Protein AF-0000000079467876 (afdb_homodimer)

pLDDT: mean 85.61, std 17.4, range [36.59, 98.75]

Secondary structure (DSSP, 8-state):
---EEEEEE-STTSSHHHHHHHHHHT-SSS-EEEEEHHHHHHTEEES---TTSGGGHHHHHHHHHHHHHHHHHHHHTT-EEEEES---HHHHHHHHHHHHHHT-EEEEEEEE--HHHHHHHHHHSTTS----SHHHHHHHHHHHHH-GGGEEE-TT--HHHHHHHHHHHHHTTTTB---/---EEEEEE-STTSSHHHHHHHHHHT-SSS-EEEEEHHHHHHTEEES---TTSGGGHHHHHHHHHHHHHHHHHHHHTT-EEEEES---HHHHHHHHHHHHHHT-EEEEEEEE--HHHHHHHHHHSTTS----SHHHHHHHHHHHHH-GGGEEE-TT--HHHHHHHHHHHHHTTTTB---

Foldseek 3Di:
DFAAEEEEEEFPPLCCVPQQVLLQVPPPDDAAEEAELVVLLVVDPPPRDDCPDPVCVVVVVVSLVVVLVVCLVVRRVVYHYYYYDHADPVSVVVNVVSCVVSVHWYFYAYRQEDPVSLVVVLVVPVPVPPPDPVVRVVSNVVRVPDCVQRYDYPYPDDSNRVSVVVVVCVVVCSGTDDD/DFAAEEEEEEFPPLCCVPQQVLLQVPPPDDAAEEAELVVLLVVDPPPRDDCPDPVCVVVVVVSLVVVLVVCLVVRRVVYHYYYYDHADPVSVVVNVVSCVVSVHWYFYAYRQEDPVSLVVVLVVPVPVPPPDPVVRVVSNVVSVPDCVQRYDYPYPDDSNRVSVVVVVCVVVCSGTDDD

Structure (mmCIF, N/CA/C/O backbone):
data_AF-0000000079467876-model_v1
#
loop_
_entity.id
_entity.type
_entity.pdbx_description
1 polymer 'AAA family ATPase'
#
loop_
_atom_site.group_PDB
_atom_site.id
_atom_site.type_symbol
_atom_site.label_atom_id
_atom_site.label_alt_id
_atom_site.label_comp_id
_atom_site.label_asym_id
_atom_site.label_entity_id
_atom_site.label_seq_id
_atom_site.pdbx_PDB_ins_code
_atom_site.Cartn_x
_atom_site.Cartn_y
_atom_site.Cartn_z
_atom_site.occupancy
_atom_site.B_iso_or_equiv
_atom_site.auth_seq_id
_atom_site.auth_comp_id
_atom_site.auth_asym_id
_atom_site.auth_atom_id
_atom_site.pdbx_PDB_model_num
ATOM 1 N N . MET A 1 1 ? 14.125 -5.508 -17.766 1 56.81 1 MET A N 1
ATOM 2 C CA . MET A 1 1 ? 12.992 -6.289 -18.25 1 56.81 1 MET A CA 1
ATOM 3 C C . MET A 1 1 ? 11.727 -5.953 -17.469 1 56.81 1 MET A C 1
ATOM 5 O O . MET A 1 1 ? 11.797 -5.582 -16.297 1 56.81 1 MET A O 1
ATOM 9 N N . PRO A 1 2 ? 10.602 -5.781 -18.141 1 67 2 PRO A N 1
ATOM 10 C CA . PRO A 1 2 ? 9.43 -5.387 -17.359 1 67 2 PRO A CA 1
ATOM 11 C C . PRO A 1 2 ? 9.07 -6.406 -16.281 1 67 2 PRO A C 1
ATOM 13 O O . PRO A 1 2 ? 9.344 -7.598 -16.438 1 67 2 PRO A O 1
ATOM 16 N N . GLY A 1 3 ? 8.695 -5.848 -15.172 1 88.5 3 GLY A N 1
ATOM 17 C CA . GLY A 1 3 ? 8.227 -6.676 -14.078 1 88.5 3 GLY A CA 1
ATOM 18 C C . GLY A 1 3 ? 6.953 -7.434 -14.406 1 88.5 3 GLY A C 1
ATOM 19 O O . GLY A 1 3 ? 6.523 -7.469 -15.562 1 88.5 3 GLY A O 1
ATOM 20 N N . ARG A 1 4 ? 6.52 -8.297 -13.688 1 95.44 4 ARG A N 1
ATOM 21 C CA . ARG A 1 4 ? 5.297 -9.086 -13.781 1 95.44 4 ARG A CA 1
ATOM 22 C C . ARG A 1 4 ? 4.5 -9.023 -12.484 1 95.44 4 ARG A C 1
ATOM 24 O O . ARG A 1 4 ? 5.035 -8.641 -11.438 1 95.44 4 ARG A O 1
ATOM 31 N N . ILE A 1 5 ? 3.225 -9.336 -12.664 1 98.25 5 ILE A N 1
ATOM 32 C CA . ILE A 1 5 ? 2.338 -9.414 -11.508 1 98.25 5 ILE A CA 1
ATOM 33 C C . ILE A 1 5 ? 1.809 -10.844 -11.367 1 98.25 5 ILE A C 1
ATOM 35 O O . ILE A 1 5 ? 1.382 -11.453 -12.352 1 98.25 5 ILE A O 1
ATOM 39 N N . ILE A 1 6 ? 1.935 -11.406 -10.227 1 97.94 6 ILE A N 1
ATOM 40 C CA . ILE A 1 6 ? 1.348 -12.688 -9.852 1 97.94 6 ILE A CA 1
ATOM 41 C C . ILE A 1 6 ? 0.247 -12.469 -8.812 1 97.94 6 ILE A C 1
ATOM 43 O O . ILE A 1 6 ? 0.515 -12 -7.703 1 97.94 6 ILE A O 1
ATOM 47 N N . LEU A 1 7 ? -0.985 -12.719 -9.203 1 97.38 7 LEU A N 1
ATOM 48 C CA . LEU A 1 7 ? -2.08 -12.781 -8.242 1 97.38 7 LEU A CA 1
ATOM 49 C C . LEU A 1 7 ? -2.135 -14.141 -7.562 1 97.38 7 LEU A C 1
ATOM 51 O O . LEU A 1 7 ? -2.258 -15.172 -8.234 1 97.38 7 LEU A O 1
ATOM 55 N N . LEU A 1 8 ? -1.975 -14.18 -6.285 1 96.31 8 LEU A N 1
ATOM 56 C CA . LEU A 1 8 ? -2.002 -15.391 -5.473 1 96.31 8 LEU A CA 1
ATOM 57 C C . LEU A 1 8 ? -3.217 -15.406 -4.551 1 96.31 8 LEU A C 1
ATOM 59 O O . LEU A 1 8 ? -3.309 -14.594 -3.629 1 96.31 8 LEU A O 1
ATOM 63 N N . THR A 1 9 ? -4.176 -16.328 -4.844 1 93.5 9 THR A N 1
ATOM 64 C CA . THR A 1 9 ? -5.414 -16.359 -4.074 1 93.5 9 THR A CA 1
ATOM 65 C C . THR A 1 9 ? -5.688 -17.75 -3.531 1 93.5 9 THR A C 1
ATOM 67 O O . THR A 1 9 ? -4.91 -18.672 -3.771 1 93.5 9 THR A O 1
ATOM 70 N N . GLY A 1 10 ? -6.668 -17.859 -2.689 1 88.81 10 GLY A N 1
ATOM 71 C CA . GLY A 1 10 ? -7.078 -19.047 -1.973 1 88.81 10 GLY A CA 1
ATOM 72 C C . GLY A 1 10 ? -7.777 -18.75 -0.66 1 88.81 10 GLY A C 1
ATOM 73 O O . GLY A 1 10 ? -7.699 -17.625 -0.151 1 88.81 10 GLY A O 1
ATOM 74 N N . PRO A 1 11 ? -8.508 -19.719 -0.174 1 84.75 11 PRO A N 1
ATOM 75 C CA . PRO A 1 11 ? -9.211 -19.484 1.089 1 84.75 11 PRO A CA 1
ATOM 76 C C . PRO A 1 11 ? -8.266 -19.266 2.264 1 84.75 11 PRO A C 1
ATOM 78 O O . PRO A 1 11 ? -7.062 -19.531 2.146 1 84.75 11 PRO A O 1
ATOM 81 N N . PRO A 1 12 ? -8.805 -18.609 3.352 1 81.19 12 PRO A N 1
ATOM 82 C CA . PRO A 1 12 ? -7.98 -18.531 4.559 1 81.19 12 PRO A CA 1
ATOM 83 C C . PRO A 1 12 ? -7.367 -19.875 4.941 1 81.19 12 PRO A C 1
ATOM 85 O O . PRO A 1 12 ? -8.039 -20.906 4.879 1 81.19 12 PRO A O 1
ATOM 88 N N . GLY A 1 13 ? -6.074 -19.875 5.191 1 80.19 13 GLY A N 1
ATOM 89 C CA . GLY A 1 13 ? -5.406 -21.109 5.582 1 80.19 13 GLY A CA 1
ATOM 90 C C . GLY A 1 13 ? -4.781 -21.844 4.41 1 80.19 13 GLY A C 1
ATOM 91 O O . GLY A 1 13 ? -4.129 -22.875 4.594 1 80.19 13 GLY A O 1
ATOM 92 N N . ALA A 1 14 ? -4.902 -21.297 3.221 1 84.5 14 ALA A N 1
ATOM 93 C CA . ALA A 1 14 ? -4.418 -21.969 2.018 1 84.5 14 ALA A CA 1
ATOM 94 C C . ALA A 1 14 ? -2.902 -21.859 1.895 1 84.5 14 ALA A C 1
ATOM 96 O O . ALA A 1 14 ? -2.295 -22.453 1.007 1 84.5 14 ALA A O 1
ATOM 97 N N . GLY A 1 15 ? -2.244 -21.016 2.768 1 87.5 15 GLY A N 1
ATOM 98 C CA . GLY A 1 15 ? -0.794 -20.922 2.764 1 87.5 15 GLY A CA 1
ATOM 99 C C . GLY A 1 15 ? -0.275 -19.734 1.985 1 87.5 15 GLY A C 1
ATOM 100 O O . GLY A 1 15 ? 0.898 -19.688 1.609 1 87.5 15 GLY A O 1
ATOM 101 N N . LYS A 1 16 ? -1.07 -18.766 1.708 1 90.31 16 LYS A N 1
ATOM 102 C CA . LYS A 1 16 ? -0.656 -17.578 0.952 1 90.31 16 LYS A CA 1
ATOM 103 C C . LYS A 1 16 ? 0.495 -16.859 1.646 1 90.31 16 LYS A C 1
ATOM 105 O O . LYS A 1 16 ? 1.497 -16.531 1.011 1 90.31 16 LYS A O 1
ATOM 110 N N . THR A 1 17 ? 0.351 -16.688 3.025 1 90.31 17 THR A N 1
ATOM 111 C CA . THR A 1 17 ? 1.301 -15.898 3.801 1 90.31 17 THR A CA 1
ATOM 112 C C . THR A 1 17 ? 2.672 -16.562 3.818 1 90.31 17 THR A C 1
ATOM 114 O O . THR A 1 17 ? 3.689 -15.906 4.02 1 90.31 17 THR A O 1
ATOM 117 N N . THR A 1 18 ? 2.711 -17.844 3.6 1 91.81 18 THR A N 1
ATOM 118 C CA . THR A 1 18 ? 3.969 -18.578 3.541 1 91.81 18 THR A CA 1
ATOM 119 C C . THR A 1 18 ? 4.5 -18.625 2.111 1 91.81 18 THR A C 1
ATOM 121 O O . THR A 1 18 ? 5.699 -18.469 1.883 1 91.81 18 THR A O 1
ATOM 124 N N . THR A 1 19 ? 3.643 -18.812 1.205 1 95 19 THR A N 1
ATOM 125 C CA . THR A 1 19 ? 4.02 -19.062 -0.182 1 95 19 THR A CA 1
ATOM 126 C C . THR A 1 19 ? 4.457 -17.766 -0.861 1 95 19 THR A C 1
ATOM 128 O O . THR A 1 19 ? 5.426 -17.766 -1.626 1 95 19 THR A O 1
ATOM 131 N N . ALA A 1 20 ? 3.809 -16.672 -0.619 1 96.69 20 ALA A N 1
ATOM 132 C CA . ALA A 1 20 ? 4.055 -15.422 -1.327 1 96.69 20 ALA A CA 1
ATOM 133 C C . ALA A 1 20 ? 5.488 -14.938 -1.104 1 96.69 20 ALA A C 1
ATOM 135 O O . ALA A 1 20 ? 6.219 -14.688 -2.064 1 96.69 20 ALA A O 1
ATOM 136 N N . PRO A 1 21 ? 5.965 -14.867 0.165 1 96.62 21 PRO A N 1
ATOM 137 C CA . PRO A 1 21 ? 7.355 -14.453 0.371 1 96.62 21 PRO A CA 1
ATOM 138 C C . PRO A 1 21 ? 8.359 -15.406 -0.268 1 96.62 21 PRO A C 1
ATOM 140 O O . PRO A 1 21 ? 9.406 -14.977 -0.76 1 96.62 21 PRO A O 1
ATOM 143 N N . LEU A 1 22 ? 8.078 -16.719 -0.247 1 96.56 22 LEU A N 1
ATOM 144 C CA . LEU A 1 22 ? 8.969 -17.688 -0.867 1 96.56 22 LEU A CA 1
ATOM 145 C C . LEU A 1 22 ? 9.031 -17.484 -2.377 1 96.56 22 LEU A C 1
ATOM 147 O O . LEU A 1 22 ? 10.102 -17.609 -2.979 1 96.56 22 LEU A O 1
ATOM 151 N N . LEU A 1 23 ? 7.879 -17.203 -2.977 1 97.31 23 LEU A N 1
ATOM 152 C CA . LEU A 1 23 ? 7.863 -16.891 -4.402 1 97.31 23 LEU A CA 1
ATOM 153 C C . LEU A 1 23 ? 8.727 -15.672 -4.707 1 97.31 23 LEU A C 1
ATOM 155 O O . LEU A 1 23 ? 9.453 -15.648 -5.703 1 97.31 23 LEU A O 1
ATOM 159 N N . CYS A 1 24 ? 8.648 -14.664 -3.879 1 97.5 24 CYS A N 1
ATOM 160 C CA . CYS A 1 24 ? 9.445 -13.453 -4.07 1 97.5 24 CYS A CA 1
ATOM 161 C C . CYS A 1 24 ? 10.938 -13.766 -3.949 1 97.5 24 CYS A C 1
ATOM 163 O O . CYS A 1 24 ? 11.734 -13.336 -4.785 1 97.5 24 CYS A O 1
ATOM 165 N N . ALA A 1 25 ? 11.289 -14.523 -2.947 1 96.06 25 ALA A N 1
ATOM 166 C CA . ALA A 1 25 ? 12.688 -14.859 -2.697 1 96.06 25 ALA A CA 1
ATOM 167 C C . ALA A 1 25 ? 13.281 -15.633 -3.871 1 96.06 25 ALA A C 1
ATOM 169 O O . ALA A 1 25 ? 14.461 -15.469 -4.199 1 96.06 25 ALA A O 1
ATOM 170 N N . ASN A 1 26 ? 12.422 -16.422 -4.488 1 94.94 26 ASN A N 1
ATOM 171 C CA . ASN A 1 26 ? 12.883 -17.297 -5.562 1 94.94 26 ASN A CA 1
ATOM 172 C C . ASN A 1 26 ? 12.641 -16.672 -6.934 1 94.94 26 ASN A C 1
ATOM 174 O O . ASN A 1 26 ? 12.695 -17.375 -7.953 1 94.94 26 ASN A O 1
ATOM 178 N N . ALA A 1 27 ? 12.281 -15.43 -6.965 1 96.19 27 ALA A N 1
ATOM 179 C CA . ALA A 1 27 ? 12.086 -14.773 -8.25 1 96.19 27 ALA A CA 1
ATOM 180 C C . ALA A 1 27 ? 13.328 -14.906 -9.133 1 96.19 27 ALA A C 1
ATOM 182 O O . ALA A 1 27 ? 14.461 -14.781 -8.641 1 96.19 27 ALA A O 1
ATOM 183 N N . PRO A 1 28 ? 13.141 -15.148 -10.359 1 95 28 PRO A N 1
ATOM 184 C CA . PRO A 1 28 ? 14.305 -15.266 -11.242 1 95 28 PRO A CA 1
ATOM 185 C C . PRO A 1 28 ? 15.078 -13.961 -11.367 1 95 28 PRO A C 1
ATOM 187 O O . PRO A 1 28 ? 16.312 -13.977 -11.492 1 95 28 PRO A O 1
ATOM 190 N N . GLY A 1 29 ? 14.453 -12.812 -11.414 1 95.19 29 GLY A N 1
ATOM 191 C CA . GLY A 1 29 ? 15.102 -11.516 -11.438 1 95.19 29 GLY A CA 1
ATOM 192 C C . GLY A 1 29 ? 15.555 -11.039 -10.07 1 95.19 29 GLY A C 1
ATOM 193 O O . GLY A 1 29 ? 15.281 -11.695 -9.062 1 95.19 29 GLY A O 1
ATOM 194 N N . PRO A 1 30 ? 16.203 -9.867 -10.008 1 96.56 30 PRO A N 1
ATOM 195 C CA . PRO A 1 30 ? 16.828 -9.391 -8.766 1 96.56 30 PRO A CA 1
ATOM 196 C C . PRO A 1 30 ? 15.844 -8.648 -7.863 1 96.56 30 PRO A C 1
ATOM 198 O O . PRO A 1 30 ? 16.141 -8.383 -6.699 1 96.56 30 PRO A O 1
ATOM 201 N N . LEU A 1 31 ? 14.695 -8.32 -8.383 1 98.06 31 LEU A N 1
ATOM 202 C CA . LEU A 1 31 ? 13.781 -7.465 -7.641 1 98.06 31 LEU A CA 1
ATOM 203 C C . LEU A 1 31 ? 12.406 -8.117 -7.508 1 98.06 31 LEU A C 1
ATOM 205 O O . LEU A 1 31 ? 11.812 -8.531 -8.508 1 98.06 31 LEU A O 1
ATOM 209 N N . ALA A 1 32 ? 11.906 -8.188 -6.289 1 98.44 32 ALA A N 1
ATOM 210 C CA . ALA A 1 32 ? 10.562 -8.727 -6.074 1 98.44 32 ALA A CA 1
ATOM 211 C C . ALA A 1 32 ? 9.875 -8.031 -4.902 1 98.44 32 ALA A C 1
ATOM 213 O O . ALA A 1 32 ? 10.523 -7.668 -3.92 1 98.44 32 ALA A O 1
ATOM 214 N N . VAL A 1 33 ? 8.57 -7.922 -5.035 1 98.5 33 VAL A N 1
ATOM 215 C CA . VAL A 1 33 ? 7.715 -7.266 -4.051 1 98.5 33 VAL A CA 1
ATOM 216 C C . VAL A 1 33 ? 6.551 -8.18 -3.68 1 98.5 33 VAL A C 1
ATOM 218 O O . VAL A 1 33 ? 5.965 -8.836 -4.547 1 98.5 33 VAL A O 1
ATOM 221 N N . HIS A 1 34 ? 6.297 -8.234 -2.383 1 98.62 34 HIS A N 1
ATOM 222 C CA . HIS A 1 34 ? 5.098 -8.891 -1.871 1 98.62 34 HIS A CA 1
ATOM 223 C C . HIS A 1 34 ? 4.062 -7.867 -1.414 1 98.62 34 HIS A C 1
ATOM 225 O O . HIS A 1 34 ? 4.289 -7.141 -0.444 1 98.62 34 HIS A O 1
ATOM 231 N N . LEU A 1 35 ? 2.977 -7.812 -2.115 1 98.19 35 LEU A N 1
ATOM 232 C CA . LEU A 1 35 ? 1.875 -6.926 -1.761 1 98.19 35 LEU A CA 1
ATOM 233 C C . LEU A 1 35 ? 0.772 -7.691 -1.035 1 98.19 35 LEU A C 1
ATOM 235 O O . LEU A 1 35 ? 0.074 -8.508 -1.643 1 98.19 35 LEU A O 1
ATOM 239 N N . GLU A 1 36 ? 0.639 -7.457 0.246 1 96.75 36 GLU A N 1
ATOM 240 C CA . GLU A 1 36 ? -0.52 -7.945 0.987 1 96.75 36 GLU A CA 1
ATOM 241 C C . GLU A 1 36 ? -1.736 -7.055 0.76 1 96.75 36 GLU A C 1
ATOM 243 O O . GLU A 1 36 ? -1.792 -5.93 1.264 1 96.75 36 GLU A O 1
ATOM 248 N N . THR A 1 37 ? -2.711 -7.59 0.043 1 96.5 37 THR A N 1
ATOM 249 C CA . THR A 1 37 ? -3.812 -6.734 -0.387 1 96.5 37 THR A CA 1
ATOM 250 C C . THR A 1 37 ? -4.633 -6.266 0.811 1 96.5 37 THR A C 1
ATOM 252 O O . THR A 1 37 ? -5.211 -5.18 0.785 1 96.5 37 THR A O 1
ATOM 255 N N . ASP A 1 38 ? -4.648 -7.012 1.92 1 94.62 38 ASP A N 1
ATOM 256 C CA . ASP A 1 38 ? -5.41 -6.676 3.117 1 94.62 38 ASP A CA 1
ATOM 257 C C . ASP A 1 38 ? -4.918 -5.367 3.734 1 94.62 38 ASP A C 1
ATOM 259 O O . ASP A 1 38 ? -5.664 -4.688 4.438 1 94.62 38 ASP A O 1
ATOM 263 N N . VAL A 1 39 ? -3.629 -5.043 3.561 1 96.06 39 VAL A N 1
ATOM 264 C CA . VAL A 1 39 ? -3.043 -3.826 4.113 1 96.06 39 VAL A CA 1
ATOM 265 C C . VAL A 1 39 ? -3.783 -2.604 3.578 1 96.06 39 VAL A C 1
ATOM 267 O O . VAL A 1 39 ? -3.967 -1.616 4.293 1 96.06 39 VAL A O 1
ATOM 270 N N . PHE A 1 40 ? -4.266 -2.639 2.344 1 98.12 40 PHE A N 1
ATOM 271 C CA . PHE A 1 40 ? -4.965 -1.519 1.725 1 98.12 40 PHE A CA 1
ATOM 272 C C . PHE A 1 40 ? -6.328 -1.31 2.367 1 98.12 40 PHE A C 1
ATOM 274 O O . PHE A 1 40 ? -6.766 -0.172 2.555 1 98.12 40 PHE A O 1
ATOM 281 N N . TYR A 1 41 ? -6.988 -2.4 2.707 1 97.44 41 TYR A N 1
ATOM 282 C CA . TYR A 1 41 ? -8.25 -2.297 3.43 1 97.44 41 TYR A CA 1
ATOM 283 C C . TYR A 1 41 ? -8.031 -1.793 4.852 1 97.44 41 TYR A C 1
ATOM 285 O O . TYR A 1 41 ? -8.773 -0.939 5.336 1 97.44 41 TYR A O 1
ATOM 293 N N . ARG A 1 42 ? -7.004 -2.275 5.457 1 96.94 42 ARG A N 1
ATOM 294 C CA . ARG A 1 42 ? -6.699 -1.925 6.84 1 96.94 42 ARG A CA 1
ATOM 295 C C . ARG A 1 42 ? -6.27 -0.467 6.953 1 96.94 42 ARG A C 1
ATOM 297 O O . ARG A 1 42 ? -6.281 0.106 8.047 1 96.94 42 ARG A O 1
ATOM 304 N N . SER A 1 43 ? -5.836 0.082 5.898 1 97.75 43 SER A N 1
ATOM 305 C CA . SER A 1 43 ? -5.414 1.479 5.906 1 97.75 43 SER A CA 1
ATOM 306 C C . SER A 1 43 ? -6.602 2.414 6.105 1 97.75 43 SER A C 1
ATOM 308 O O . SER A 1 43 ? -6.426 3.586 6.449 1 97.75 43 SER A O 1
ATOM 310 N N . ILE A 1 44 ? -7.809 1.918 5.797 1 98.19 44 ILE A N 1
ATOM 311 C CA . ILE A 1 44 ? -9 2.729 6.016 1 98.19 44 ILE A CA 1
ATOM 312 C C . ILE A 1 44 ? -9.258 2.873 7.516 1 98.19 44 ILE A C 1
ATOM 314 O O . ILE A 1 44 ? -9.555 1.889 8.195 1 98.19 44 ILE A O 1
ATOM 318 N N . LYS A 1 45 ? -9.164 4.102 7.984 1 97.88 45 LYS A N 1
ATOM 319 C CA . LYS A 1 45 ? -9.266 4.352 9.422 1 97.88 45 LYS A CA 1
ATOM 320 C C . LYS A 1 45 ? -10.609 4.988 9.773 1 97.88 45 LYS A C 1
ATOM 322 O O . LYS A 1 45 ? -11 5.023 10.945 1 97.88 45 LYS A O 1
ATOM 327 N N . LYS A 1 46 ? -11.273 5.496 8.852 1 97.69 46 LYS A N 1
ATOM 328 C CA . LYS A 1 46 ? -12.625 6.035 9.008 1 97.69 46 LYS A CA 1
ATOM 329 C C . LYS A 1 46 ? -13.523 5.613 7.848 1 97.69 46 LYS A C 1
ATOM 331 O O . LYS A 1 46 ? -13.141 5.738 6.684 1 97.69 46 LYS A O 1
ATOM 336 N N . GLY A 1 47 ? -14.656 4.984 8.172 1 97.5 47 GLY A N 1
ATOM 337 C CA . GLY A 1 47 ? -15.656 4.645 7.172 1 97.5 47 GLY A CA 1
ATOM 338 C C . GLY A 1 47 ? -15.484 3.244 6.609 1 97.5 47 GLY A C 1
ATOM 339 O O . GLY A 1 47 ? -16.094 2.895 5.602 1 97.5 47 GLY A O 1
ATOM 340 N N . TRP A 1 48 ? -14.641 2.496 7.199 1 97 48 TRP A N 1
ATOM 341 C CA . TRP A 1 48 ? -14.383 1.14 6.727 1 97 48 TRP A CA 1
ATOM 342 C C . TRP A 1 48 ? -15.664 0.303 6.754 1 97 48 TRP A C 1
ATOM 344 O O . TRP A 1 48 ? -16.438 0.368 7.711 1 97 48 TRP A O 1
ATOM 354 N N . LEU A 1 49 ? -15.844 -0.45 5.691 1 96 49 LEU A N 1
ATOM 355 C CA . LEU A 1 49 ? -16.906 -1.442 5.57 1 96 49 LEU A CA 1
ATOM 356 C C . LEU A 1 49 ? -16.328 -2.83 5.312 1 96 49 LEU A C 1
ATOM 358 O O . LEU A 1 49 ? -15.352 -2.973 4.57 1 96 49 LEU A O 1
ATOM 362 N N . ALA A 1 50 ? -16.938 -3.834 5.887 1 92.88 50 ALA A N 1
ATOM 363 C CA . ALA A 1 50 ? -16.531 -5.195 5.551 1 92.88 50 ALA A CA 1
ATOM 364 C C . ALA A 1 50 ? -16.625 -5.445 4.047 1 92.88 50 ALA A C 1
ATOM 366 O O . ALA A 1 50 ? -17.672 -5.207 3.445 1 92.88 50 ALA A O 1
ATOM 367 N N . PRO A 1 51 ? -15.547 -5.941 3.521 1 91.81 51 PRO A N 1
ATOM 368 C CA . PRO A 1 51 ? -15.477 -6.004 2.061 1 91.81 51 PRO A CA 1
ATOM 369 C C .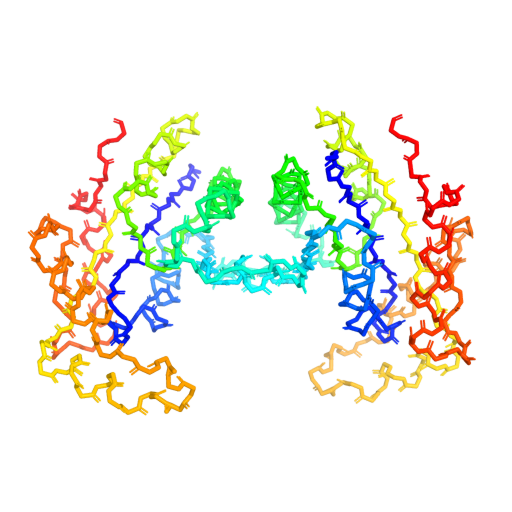 PRO A 1 51 ? -16.516 -6.953 1.46 1 91.81 51 PRO A C 1
ATOM 371 O O . PRO A 1 51 ? -16.781 -6.902 0.257 1 91.81 51 PRO A O 1
ATOM 374 N N . TRP A 1 52 ? -17.094 -7.828 2.225 1 87.12 52 TRP A N 1
ATOM 375 C CA . TRP A 1 52 ? -18.016 -8.828 1.708 1 87.12 52 TRP A CA 1
ATOM 376 C C . TRP A 1 52 ? -19.469 -8.344 1.828 1 87.12 52 TRP A C 1
ATOM 378 O O . TRP A 1 52 ? -20.391 -9.055 1.444 1 87.12 52 TRP A O 1
ATOM 388 N N . THR A 1 53 ? -19.656 -7.16 2.322 1 91.19 53 THR A N 1
ATOM 389 C CA . THR A 1 53 ? -21 -6.633 2.451 1 91.19 53 THR A CA 1
ATOM 390 C C . THR A 1 53 ? -21.422 -5.891 1.184 1 91.19 53 THR A C 1
ATOM 392 O O . THR A 1 53 ? -20.578 -5.336 0.479 1 91.19 53 THR A O 1
ATOM 395 N N . PRO A 1 54 ? -22.688 -5.855 0.856 1 90.38 54 PRO A N 1
ATOM 396 C CA . PRO A 1 54 ? -23.172 -5.184 -0.354 1 90.38 54 PRO A CA 1
ATOM 397 C C . PRO A 1 54 ? -22.844 -3.693 -0.372 1 90.38 54 PRO A C 1
ATOM 399 O O . PRO A 1 54 ? -22.656 -3.113 -1.444 1 90.38 54 PRO A O 1
ATOM 402 N N . GLU A 1 55 ? -22.766 -3.053 0.775 1 94.94 55 GLU A N 1
ATOM 403 C CA . GLU A 1 55 ? -22.531 -1.614 0.877 1 94.94 55 GLU A CA 1
ATOM 404 C C . GLU A 1 55 ? -21.078 -1.265 0.586 1 94.94 55 GLU A C 1
ATOM 406 O O . GLU A 1 55 ? -20.734 -0.094 0.397 1 94.94 55 GLU A O 1
ATOM 411 N N . SER A 1 56 ? -20.25 -2.312 0.401 1 96 56 SER A N 1
ATOM 412 C CA . SER A 1 56 ? -18.812 -2.051 0.34 1 96 56 SER A CA 1
ATOM 413 C C . SER A 1 56 ? -18.328 -1.946 -1.104 1 96 56 SER A C 1
ATOM 415 O O . SER A 1 56 ? -17.125 -1.854 -1.356 1 96 56 SER A O 1
ATOM 417 N N . HIS A 1 57 ? -19.203 -1.891 -2.055 1 94.69 57 HIS A N 1
ATOM 418 C CA . HIS A 1 57 ? -18.828 -1.959 -3.459 1 94.69 57 HIS A CA 1
ATOM 419 C C . HIS A 1 57 ? -17.891 -0.814 -3.832 1 94.69 57 HIS A C 1
ATOM 421 O O . HIS A 1 57 ? -16.828 -1.041 -4.422 1 94.69 57 HIS A O 1
ATOM 427 N N . ARG A 1 58 ? -18.266 0.374 -3.486 1 96.38 58 ARG A N 1
ATOM 428 C CA . ARG A 1 58 ? -17.453 1.527 -3.83 1 96.38 58 ARG A CA 1
ATOM 429 C C . ARG A 1 58 ? -16.094 1.461 -3.131 1 96.38 58 ARG A C 1
ATOM 431 O O . ARG A 1 58 ? -15.055 1.722 -3.746 1 96.38 58 ARG A O 1
ATOM 438 N N . GLN A 1 59 ? -16.078 1.117 -1.83 1 97.62 59 GLN A N 1
ATOM 439 C CA . GLN A 1 59 ? -14.836 0.917 -1.09 1 97.62 59 GLN A CA 1
ATOM 440 C C . GLN A 1 59 ? -13.93 -0.084 -1.797 1 97.62 59 GLN A C 1
ATOM 442 O O . GLN A 1 59 ? -12.75 0.188 -2.014 1 97.62 59 GLN A O 1
ATOM 447 N N . ASN A 1 60 ? -14.57 -1.221 -2.191 1 97.19 60 ASN A N 1
ATOM 448 C CA . ASN A 1 60 ? -13.797 -2.285 -2.816 1 97.19 60 ASN A CA 1
ATOM 449 C C . ASN A 1 60 ? -13.195 -1.834 -4.148 1 97.19 60 ASN A C 1
ATOM 451 O O . ASN A 1 60 ? -12.055 -2.162 -4.461 1 97.19 60 ASN A O 1
ATOM 455 N N . GLN A 1 61 ? -13.938 -1.113 -4.867 1 97.38 61 GLN A N 1
ATOM 456 C CA . GLN A 1 61 ? -13.438 -0.597 -6.137 1 97.38 61 GLN A CA 1
ATOM 457 C C . GLN A 1 61 ? -12.219 0.29 -5.922 1 97.38 61 GLN A C 1
ATOM 459 O O . GLN A 1 61 ? -11.195 0.121 -6.594 1 97.38 61 GLN A O 1
ATOM 464 N N . VAL A 1 62 ? -12.281 1.192 -4.992 1 98.06 62 VAL A N 1
ATOM 465 C CA . VAL A 1 62 ? -11.18 2.117 -4.73 1 98.06 62 VAL A CA 1
ATOM 466 C C . VAL A 1 62 ? -9.961 1.343 -4.234 1 98.06 62 VAL A C 1
ATOM 468 O O . VAL A 1 62 ? -8.844 1.578 -4.688 1 98.06 62 VAL A O 1
ATOM 471 N N . VAL A 1 63 ? -10.211 0.456 -3.34 1 98.5 63 VAL A N 1
ATOM 472 C CA . VAL A 1 63 ? -9.125 -0.314 -2.746 1 98.5 63 VAL A CA 1
ATOM 473 C C . VAL A 1 63 ? -8.43 -1.147 -3.822 1 98.5 63 VAL A C 1
ATOM 475 O O . VAL A 1 63 ? -7.203 -1.15 -3.922 1 98.5 63 VAL A O 1
ATOM 478 N N . VAL A 1 64 ? -9.195 -1.829 -4.664 1 98.19 64 VAL A N 1
ATOM 479 C CA . VAL A 1 64 ? -8.617 -2.689 -5.688 1 98.19 64 VAL A CA 1
ATOM 480 C C . VAL A 1 64 ? -7.875 -1.84 -6.719 1 98.19 64 VAL A C 1
ATOM 482 O O . VAL A 1 64 ? -6.812 -2.23 -7.211 1 98.19 64 VAL A O 1
ATOM 485 N N . GLU A 1 65 ? -8.398 -0.682 -7.027 1 98.56 65 GLU A N 1
ATOM 486 C CA . GLU A 1 65 ? -7.699 0.232 -7.926 1 98.56 65 GLU A CA 1
ATOM 487 C C . GLU A 1 65 ? -6.371 0.686 -7.328 1 98.56 65 GLU A C 1
ATOM 489 O O . GLU A 1 65 ? -5.379 0.831 -8.039 1 98.56 65 GLU A O 1
ATOM 494 N N . ALA A 1 66 ? -6.352 0.985 -6.043 1 98.69 66 ALA A N 1
ATOM 495 C CA . ALA A 1 66 ? -5.113 1.355 -5.367 1 98.69 66 ALA A CA 1
ATOM 496 C C . ALA A 1 66 ? -4.102 0.214 -5.41 1 98.69 66 ALA A C 1
ATOM 498 O O . ALA A 1 66 ? -2.912 0.437 -5.652 1 98.69 66 ALA A O 1
ATOM 499 N N . ILE A 1 67 ? -4.582 -1.048 -5.172 1 98.69 67 ILE A N 1
ATOM 500 C CA . ILE A 1 67 ? -3.721 -2.225 -5.234 1 98.69 67 ILE A CA 1
ATOM 501 C C . ILE A 1 67 ? -3.145 -2.371 -6.641 1 98.69 67 ILE A C 1
ATOM 503 O O . ILE A 1 67 ? -1.94 -2.578 -6.805 1 98.69 67 ILE A O 1
ATOM 507 N N . LEU A 1 68 ? -3.988 -2.236 -7.609 1 98.56 68 LEU A N 1
ATOM 508 C CA . LEU A 1 68 ? -3.576 -2.365 -9 1 98.56 68 LEU A CA 1
ATOM 509 C C . LEU A 1 68 ? -2.551 -1.297 -9.367 1 98.56 68 LEU A C 1
ATOM 511 O O . LEU A 1 68 ? -1.523 -1.6 -9.977 1 98.56 68 LEU A O 1
ATOM 515 N N . ALA A 1 69 ? -2.807 -0.064 -9.023 1 98.5 69 ALA A N 1
ATOM 516 C CA . ALA A 1 69 ? -1.878 1.023 -9.32 1 98.5 69 ALA A CA 1
ATOM 517 C C . ALA A 1 69 ? -0.511 0.767 -8.695 1 98.5 69 ALA A C 1
ATOM 519 O O . ALA A 1 69 ? 0.523 1.004 -9.32 1 98.5 69 ALA A O 1
ATOM 520 N N . THR A 1 70 ? -0.543 0.306 -7.477 1 98.75 70 THR A N 1
ATOM 521 C CA . THR A 1 70 ? 0.692 -0.024 -6.773 1 98.75 70 THR A CA 1
ATOM 522 C C . THR A 1 70 ? 1.435 -1.151 -7.484 1 98.75 70 THR A C 1
ATOM 524 O O . THR A 1 70 ? 2.629 -1.037 -7.766 1 98.75 70 THR A O 1
ATOM 527 N N . ALA A 1 71 ? 0.707 -2.227 -7.789 1 98.56 71 ALA A N 1
ATOM 528 C CA . ALA A 1 71 ? 1.304 -3.389 -8.445 1 98.56 71 ALA A CA 1
ATOM 529 C C . ALA A 1 71 ? 1.921 -3.006 -9.789 1 98.56 71 ALA A C 1
ATOM 531 O O . ALA A 1 71 ? 3.055 -3.387 -10.086 1 98.56 71 ALA A O 1
ATOM 532 N N . VAL A 1 72 ? 1.177 -2.238 -10.555 1 97.81 72 VAL A N 1
ATOM 533 C CA . VAL A 1 72 ? 1.633 -1.83 -11.883 1 97.81 72 VAL A CA 1
ATOM 534 C C . VAL A 1 72 ? 2.865 -0.937 -11.75 1 97.81 72 VAL A C 1
ATOM 536 O O . VAL A 1 72 ? 3.82 -1.07 -12.523 1 97.81 72 VAL A O 1
ATOM 539 N N . THR A 1 73 ? 2.891 -0.017 -10.805 1 98.25 73 THR A N 1
ATOM 540 C CA . THR A 1 73 ? 4.027 0.876 -10.609 1 98.25 73 THR A CA 1
ATOM 541 C C . THR A 1 73 ? 5.289 0.082 -10.289 1 98.25 73 THR A C 1
ATOM 543 O O . THR A 1 73 ? 6.34 0.304 -10.898 1 98.25 73 THR A O 1
ATOM 546 N N . TYR A 1 74 ? 5.145 -0.858 -9.352 1 98.44 74 TYR A N 1
ATOM 547 C CA . TYR A 1 74 ? 6.297 -1.691 -9.023 1 98.44 74 TYR A CA 1
ATOM 548 C C . TYR A 1 74 ? 6.734 -2.512 -10.234 1 98.44 74 TYR A C 1
ATOM 550 O O . TYR A 1 74 ? 7.926 -2.611 -10.523 1 98.44 74 TYR A O 1
ATOM 558 N N . ALA A 1 75 ? 5.777 -3.117 -10.922 1 98.06 75 ALA A N 1
ATOM 559 C CA . ALA A 1 75 ? 6.105 -3.949 -12.078 1 98.06 75 ALA A CA 1
ATOM 560 C C . ALA A 1 75 ? 6.832 -3.141 -13.141 1 98.06 75 ALA A C 1
ATOM 562 O O . ALA A 1 75 ? 7.832 -3.6 -13.703 1 98.06 75 ALA A O 1
ATOM 563 N N . ARG A 1 76 ? 6.367 -1.927 -13.398 1 96.94 76 ARG A N 1
ATOM 564 C CA . ARG A 1 76 ? 7.023 -1.061 -14.375 1 96.94 76 ARG A CA 1
ATOM 565 C C . ARG A 1 76 ? 8.422 -0.668 -13.906 1 96.94 76 ARG A C 1
ATOM 567 O O . ARG A 1 76 ? 9.289 -0.356 -14.727 1 96.94 76 ARG A O 1
ATOM 574 N N . GLY A 1 77 ? 8.617 -0.674 -12.609 1 96.94 77 GLY A N 1
ATOM 575 C CA . GLY A 1 77 ? 9.922 -0.398 -12.031 1 96.94 77 GLY A CA 1
ATOM 576 C C . GLY A 1 77 ? 10.859 -1.589 -12.078 1 96.94 77 GLY A C 1
ATOM 577 O O . GLY A 1 77 ? 12 -1.505 -11.617 1 96.94 77 GLY A O 1
ATOM 578 N N . GLY A 1 78 ? 10.383 -2.771 -12.586 1 96.88 78 GLY A N 1
ATOM 579 C CA . GLY A 1 78 ? 11.242 -3.93 -12.781 1 96.88 78 GLY A CA 1
ATOM 580 C C . GLY A 1 78 ? 11.039 -5.008 -11.734 1 96.88 78 GLY A C 1
ATOM 581 O O . GLY A 1 78 ? 11.742 -6.02 -11.734 1 96.88 78 GLY A O 1
ATOM 582 N N . TYR A 1 79 ? 10.062 -4.848 -10.867 1 98.19 79 TYR A N 1
ATOM 583 C CA . TYR A 1 79 ? 9.82 -5.812 -9.797 1 98.19 79 TYR A CA 1
ATOM 584 C C . TYR A 1 79 ? 8.883 -6.918 -10.258 1 98.19 79 TYR A C 1
ATOM 586 O O . TYR A 1 79 ? 7.922 -6.656 -10.992 1 98.19 79 TYR A O 1
ATO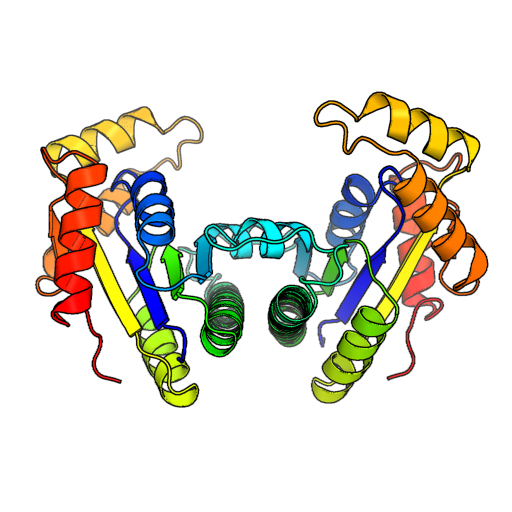M 594 N N . GLU A 1 80 ? 9.148 -8.117 -9.875 1 98.25 80 GLU A N 1
ATOM 595 C CA . GLU A 1 80 ? 8.086 -9.117 -9.836 1 98.25 80 GLU A CA 1
ATOM 596 C C . GLU A 1 80 ? 7.184 -8.914 -8.625 1 98.25 80 GLU A C 1
ATOM 598 O O . GLU A 1 80 ? 7.652 -8.945 -7.48 1 98.25 80 GLU A O 1
ATOM 603 N N . VAL A 1 81 ? 5.953 -8.727 -8.898 1 98.56 81 VAL A N 1
ATOM 604 C CA . VAL A 1 81 ? 5.02 -8.398 -7.828 1 98.56 81 VAL A CA 1
ATOM 605 C C . VAL A 1 81 ? 4.133 -9.602 -7.523 1 98.56 81 VAL A C 1
ATOM 607 O O . VAL A 1 81 ? 3.441 -10.117 -8.414 1 98.56 81 VAL A O 1
ATOM 610 N N . VAL A 1 82 ? 4.18 -10.094 -6.316 1 98.56 82 VAL A N 1
ATOM 611 C CA . VAL A 1 82 ? 3.221 -11.086 -5.828 1 98.56 82 VAL A CA 1
ATOM 612 C C . VAL A 1 82 ? 2.17 -10.398 -4.957 1 98.56 82 VAL A C 1
ATOM 614 O O . VAL A 1 82 ? 2.477 -9.93 -3.859 1 98.56 82 VAL A O 1
ATOM 617 N N . ALA A 1 83 ? 1.006 -10.273 -5.48 1 98.44 83 ALA A N 1
ATOM 618 C CA . ALA A 1 83 ? -0.119 -9.734 -4.723 1 98.44 83 ALA A CA 1
ATOM 619 C C . ALA A 1 83 ? -1.021 -10.852 -4.207 1 98.44 83 ALA A C 1
ATOM 621 O O . ALA A 1 83 ? -1.58 -11.617 -4.992 1 98.44 83 ALA A O 1
ATOM 622 N N . ASP A 1 84 ? -1.158 -10.922 -2.896 1 96.94 84 ASP A N 1
ATOM 623 C CA . ASP A 1 84 ? -1.958 -12.023 -2.369 1 96.94 84 ASP A CA 1
ATOM 624 C C . ASP A 1 84 ? -3.215 -11.508 -1.673 1 96.94 84 ASP A C 1
ATOM 626 O O . ASP A 1 84 ? -3.211 -10.406 -1.109 1 96.94 84 ASP A O 1
ATOM 630 N N . GLY A 1 85 ? -4.301 -12.258 -1.739 1 93.38 85 GLY A N 1
ATOM 631 C CA . GLY A 1 85 ? -5.582 -11.961 -1.118 1 93.38 85 GLY A CA 1
ATOM 632 C C . GLY A 1 85 ? -6.738 -12.719 -1.746 1 93.38 85 GLY A C 1
ATOM 633 O O . GLY A 1 85 ? -6.531 -13.633 -2.539 1 93.38 85 GLY A O 1
ATOM 634 N N . ILE A 1 86 ? -7.93 -12.422 -1.257 1 89 86 ILE A N 1
ATOM 635 C CA . ILE A 1 86 ? -9.133 -12.961 -1.89 1 89 86 ILE A CA 1
ATOM 636 C C . ILE A 1 86 ? -9.398 -12.219 -3.197 1 89 86 ILE A C 1
ATOM 638 O O . ILE A 1 86 ? -9.703 -11.023 -3.188 1 89 86 ILE A O 1
ATOM 642 N N . ILE A 1 87 ? -9.203 -12.953 -4.273 1 91.38 87 ILE A N 1
ATOM 643 C CA . ILE A 1 87 ? -9.367 -12.367 -5.602 1 91.38 87 ILE A CA 1
ATOM 644 C C . ILE A 1 87 ? -10.648 -12.883 -6.242 1 91.38 87 ILE A C 1
ATOM 646 O O . ILE A 1 87 ? -10.734 -14.055 -6.617 1 91.38 87 ILE A O 1
ATOM 650 N N . THR A 1 88 ? -11.625 -11.977 -6.32 1 87.94 88 THR A N 1
ATOM 651 C CA . THR A 1 88 ? -12.883 -12.312 -6.98 1 87.94 88 THR A CA 1
ATOM 652 C C . THR A 1 88 ? -12.766 -12.133 -8.492 1 87.94 88 THR A C 1
ATOM 654 O O . THR A 1 88 ? -11.75 -11.625 -8.984 1 87.94 88 THR A O 1
ATOM 657 N N . ASP A 1 89 ? -13.789 -12.492 -9.219 1 88.19 89 ASP A N 1
ATOM 658 C CA . ASP A 1 89 ? -13.766 -12.422 -10.68 1 88.19 89 ASP A CA 1
ATOM 659 C C . ASP A 1 89 ? -13.617 -10.984 -11.164 1 88.19 89 ASP A C 1
ATOM 661 O O . ASP A 1 89 ? -12.867 -10.711 -12.102 1 88.19 89 ASP A O 1
ATOM 665 N N . TRP A 1 90 ? -14.352 -10.117 -10.555 1 90.56 90 TRP A N 1
ATOM 666 C CA . TRP A 1 90 ? -14.266 -8.734 -11.016 1 90.56 90 TRP A CA 1
ATOM 667 C C . TRP A 1 90 ? -12.891 -8.148 -10.711 1 90.56 90 TRP A C 1
ATOM 669 O O . TRP A 1 90 ? -12.359 -7.355 -11.492 1 90.56 90 TRP A O 1
ATOM 679 N N . VAL A 1 91 ? -12.266 -8.516 -9.633 1 93.56 91 VAL A N 1
ATOM 680 C CA . VAL A 1 91 ? -10.922 -8.062 -9.305 1 93.56 91 VAL A CA 1
ATOM 681 C C . VAL A 1 91 ? -9.93 -8.609 -10.336 1 93.56 91 VAL A C 1
ATOM 683 O O . VAL A 1 91 ? -9.086 -7.867 -10.844 1 93.56 91 VAL A O 1
ATOM 686 N N . LYS A 1 92 ? -10.07 -9.898 -10.586 1 93.06 92 LYS A N 1
ATOM 687 C CA . LYS A 1 92 ? -9.234 -10.531 -11.602 1 93.06 92 LYS A CA 1
ATOM 688 C C . LYS A 1 92 ? -9.328 -9.797 -12.93 1 93.06 92 LYS A C 1
ATOM 690 O O . LYS A 1 92 ? -8.312 -9.5 -13.562 1 93.06 92 LYS A O 1
ATOM 695 N N . GLN A 1 93 ? -10.539 -9.453 -13.312 1 94.19 93 GLN A N 1
ATOM 696 C CA . GLN A 1 93 ? -10.742 -8.766 -14.586 1 94.19 93 GLN A CA 1
ATOM 697 C C . GLN A 1 93 ? -10.109 -7.379 -14.57 1 94.19 93 GLN A C 1
ATOM 699 O O . GLN A 1 93 ? -9.523 -6.945 -15.562 1 94.19 93 GLN A O 1
ATOM 704 N N . LEU A 1 94 ? -10.227 -6.66 -13.5 1 95.62 94 LEU A N 1
ATOM 705 C CA . LEU A 1 94 ? -9.594 -5.355 -13.375 1 95.62 94 LEU A CA 1
ATOM 706 C C . LEU A 1 94 ? -8.086 -5.465 -13.539 1 95.62 94 LEU A C 1
ATOM 708 O O . LEU A 1 94 ? -7.461 -4.621 -14.188 1 95.62 94 LEU A O 1
ATOM 712 N N . PHE A 1 95 ? -7.488 -6.512 -12.953 1 97.19 95 PHE A N 1
ATOM 713 C CA . PHE A 1 95 ? -6.051 -6.711 -13.078 1 97.19 95 PHE A CA 1
ATOM 714 C C . PHE A 1 95 ? -5.672 -7.09 -14.5 1 97.19 95 PHE A C 1
ATOM 716 O O . PHE A 1 95 ? -4.625 -6.676 -15 1 97.19 95 PHE A O 1
ATOM 723 N N . VAL A 1 96 ? -6.508 -7.879 -15.141 1 96.56 96 VAL A N 1
ATOM 724 C CA . VAL A 1 96 ? -6.25 -8.234 -16.531 1 96.56 96 VAL A CA 1
ATOM 725 C C . VAL A 1 96 ? -6.207 -6.965 -17.375 1 96.56 96 VAL A C 1
ATOM 727 O O . VAL A 1 96 ? -5.242 -6.742 -18.125 1 96.56 96 VAL A O 1
ATOM 730 N N . ASP A 1 97 ? -7.203 -6.133 -17.234 1 97 97 ASP A N 1
ATOM 731 C CA . ASP A 1 97 ? -7.281 -4.895 -18.016 1 97 97 ASP A CA 1
ATOM 732 C C . ASP A 1 97 ? -6.121 -3.961 -17.672 1 97 97 ASP A C 1
ATOM 734 O O . ASP A 1 97 ? -5.504 -3.377 -18.562 1 97 97 ASP A O 1
ATOM 738 N N . GLY A 1 98 ? -5.836 -3.836 -16.406 1 96.62 98 GLY A N 1
ATOM 739 C CA . GLY A 1 98 ? -4.766 -2.959 -15.961 1 96.62 98 GLY A CA 1
ATOM 740 C C . GLY A 1 98 ? -3.391 -3.426 -16.406 1 96.62 98 GLY A C 1
ATOM 741 O O . GLY A 1 98 ? -2.561 -2.617 -16.828 1 96.62 98 GLY A O 1
ATOM 742 N N . ALA A 1 99 ? -3.156 -4.719 -16.281 1 96.44 99 ALA A N 1
ATOM 743 C CA . ALA A 1 99 ? -1.88 -5.281 -16.719 1 96.44 99 ALA A CA 1
ATOM 744 C C . ALA A 1 99 ? -1.69 -5.105 -18.219 1 96.44 99 ALA A C 1
ATOM 746 O O . ALA A 1 99 ? -0.598 -4.766 -18.688 1 96.44 99 ALA A O 1
ATOM 747 N N . ARG A 1 100 ? -2.748 -5.328 -18.906 1 96.12 100 ARG A N 1
ATOM 748 C CA . ARG A 1 100 ? -2.707 -5.133 -20.344 1 96.12 100 ARG A CA 1
ATOM 749 C C . ARG A 1 100 ? -2.373 -3.686 -20.703 1 96.12 100 ARG A C 1
ATOM 751 O O . ARG A 1 100 ? -1.494 -3.426 -21.531 1 96.12 100 ARG A O 1
ATOM 758 N N . ALA A 1 101 ? -3.055 -2.771 -20.125 1 95.94 101 ALA A N 1
ATOM 759 C CA . ALA A 1 101 ? -2.83 -1.348 -20.359 1 95.94 101 ALA A CA 1
ATOM 760 C C . ALA A 1 101 ? -1.397 -0.952 -20.016 1 95.94 101 ALA A C 1
ATOM 762 O O . ALA A 1 101 ? -0.811 -0.085 -20.672 1 95.94 101 ALA A O 1
ATOM 763 N N . ALA A 1 102 ? -0.847 -1.627 -19.047 1 95.06 102 ALA A N 1
ATOM 764 C CA . ALA A 1 102 ? 0.488 -1.279 -18.562 1 95.06 102 ALA A CA 1
ATOM 765 C C . ALA A 1 102 ? 1.563 -2.055 -19.328 1 95.06 102 ALA A C 1
ATOM 767 O O . ALA A 1 102 ? 2.756 -1.771 -19.188 1 95.06 102 ALA A O 1
ATOM 768 N N . GLY A 1 103 ? 1.214 -3.051 -20.062 1 94.94 103 GLY A N 1
ATOM 769 C CA . GLY A 1 103 ? 2.16 -3.893 -20.781 1 94.94 103 GLY A CA 1
ATOM 770 C C . GLY A 1 103 ? 2.938 -4.82 -19.875 1 94.94 103 GLY A C 1
ATOM 771 O O . GLY A 1 103 ? 4.129 -5.062 -20.078 1 94.94 103 GLY A O 1
ATOM 772 N N . VAL A 1 104 ? 2.311 -5.281 -18.812 1 95.44 104 VAL A N 1
ATOM 773 C CA . VAL A 1 104 ? 2.986 -6.168 -17.875 1 95.44 104 VAL A CA 1
ATOM 774 C C . VAL A 1 104 ? 2.309 -7.535 -17.875 1 95.44 104 VAL A C 1
ATOM 776 O O . VAL A 1 104 ? 1.085 -7.629 -18.016 1 95.44 104 VAL A O 1
ATOM 779 N N . ALA A 1 105 ? 3.043 -8.586 -17.75 1 96 105 ALA A N 1
ATOM 780 C CA . ALA A 1 105 ? 2.508 -9.938 -17.672 1 96 105 ALA A CA 1
ATOM 781 C C . ALA A 1 105 ? 1.739 -10.148 -16.359 1 96 105 ALA A C 1
ATOM 783 O O . ALA A 1 105 ? 2.115 -9.609 -15.32 1 96 105 ALA A O 1
ATOM 784 N N . LEU A 1 106 ? 0.654 -10.945 -16.484 1 97.38 106 LEU A N 1
ATOM 785 C CA . LEU A 1 106 ? -0.184 -11.242 -15.328 1 97.38 106 LEU A CA 1
ATOM 786 C C . LEU A 1 106 ? -0.408 -12.75 -15.188 1 97.38 106 LEU A C 1
ATOM 788 O O . LEU A 1 106 ? -0.859 -13.398 -16.141 1 97.38 106 LEU A O 1
ATOM 792 N N . ASP A 1 107 ? -0.012 -13.289 -14.062 1 96.88 107 ASP A N 1
ATOM 793 C CA . ASP A 1 107 ? -0.293 -14.672 -13.703 1 96.88 107 ASP A CA 1
ATOM 794 C C . ASP A 1 107 ? -1.319 -14.75 -12.578 1 96.88 107 ASP A C 1
ATOM 796 O O . ASP A 1 107 ? -1.434 -13.82 -11.773 1 96.88 107 ASP A O 1
ATOM 800 N N . PHE A 1 108 ? -2.07 -15.812 -12.617 1 95.94 108 PHE A N 1
ATOM 801 C CA . PHE A 1 108 ? -3.111 -16.031 -11.617 1 95.94 108 PHE A CA 1
ATOM 802 C C . PHE A 1 108 ? -3.008 -17.438 -11.031 1 95.94 108 PHE A C 1
ATOM 804 O O . PHE A 1 108 ? -3.002 -18.422 -11.773 1 95.94 108 PHE A O 1
ATOM 811 N N . ILE A 1 109 ? -2.867 -17.484 -9.664 1 95.06 109 ILE A N 1
ATOM 812 C CA . ILE A 1 109 ? -2.684 -18.75 -8.977 1 95.06 109 ILE A CA 1
ATOM 813 C C . ILE A 1 109 ? -3.703 -18.891 -7.848 1 95.06 109 ILE A C 1
ATOM 815 O O . ILE A 1 109 ? -3.848 -17.969 -7.023 1 95.06 109 ILE A O 1
ATOM 819 N N . VAL A 1 110 ? -4.379 -20.062 -7.832 1 92.69 110 VAL A N 1
ATOM 820 C CA . VAL A 1 110 ? -5.316 -20.391 -6.766 1 92.69 110 VAL A CA 1
ATOM 821 C C . VAL A 1 110 ? -4.773 -21.547 -5.934 1 92.69 110 VAL A C 1
ATOM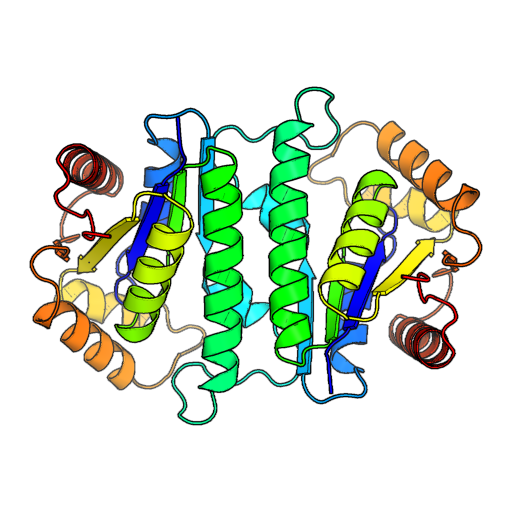 823 O O . VAL A 1 110 ? -4.602 -22.656 -6.441 1 92.69 110 VAL A O 1
ATOM 826 N N . LEU A 1 111 ? -4.461 -21.25 -4.688 1 91.75 111 LEU A N 1
ATOM 827 C CA . LEU A 1 111 ? -4.051 -22.312 -3.766 1 91.75 111 LEU A CA 1
ATOM 828 C C . LEU A 1 111 ? -5.27 -23 -3.162 1 91.75 111 LEU A C 1
ATOM 830 O O . LEU A 1 111 ? -6.137 -22.359 -2.58 1 91.75 111 LEU A O 1
ATOM 834 N N . ILE A 1 112 ? -5.316 -24.297 -3.283 1 85.88 112 ILE A N 1
ATOM 835 C CA . ILE A 1 112 ? -6.422 -25.094 -2.768 1 85.88 112 ILE A CA 1
ATOM 836 C C . ILE A 1 112 ? -5.898 -26.094 -1.744 1 85.88 112 ILE A C 1
ATOM 838 O O . ILE A 1 112 ? -5.273 -27.094 -2.107 1 85.88 112 ILE A O 1
ATOM 842 N N . PRO A 1 113 ? -6.168 -25.75 -0.51 1 80.19 113 PRO A N 1
ATOM 843 C CA . PRO A 1 113 ? -5.75 -26.734 0.488 1 80.19 113 PRO A CA 1
ATOM 844 C C . PRO A 1 113 ? -6.641 -27.984 0.497 1 80.19 113 PRO A C 1
ATOM 846 O O . PRO A 1 113 ? -7.734 -27.969 -0.068 1 80.19 113 PRO A O 1
ATOM 849 N N . ASP A 1 114 ? -6.043 -29.062 0.954 1 72.06 114 ASP A N 1
ATOM 850 C CA . ASP A 1 114 ? -6.895 -30.219 1.188 1 72.06 114 ASP A CA 1
ATOM 851 C C . ASP A 1 114 ? -8.062 -29.859 2.105 1 72.06 114 ASP A C 1
ATOM 853 O O . ASP A 1 114 ? -7.902 -29.109 3.066 1 72.06 114 ASP A O 1
ATOM 857 N N . GLN A 1 115 ? -9.281 -30.172 1.531 1 61.12 115 GLN A N 1
ATOM 858 C CA . GLN A 1 115 ? -10.508 -29.828 2.246 1 61.12 115 GLN A CA 1
ATOM 859 C C . GLN A 1 115 ? -10.375 -30.141 3.736 1 61.12 115 GLN A C 1
ATOM 861 O O . GLN A 1 115 ? -10.844 -29.359 4.574 1 61.12 115 GLN A O 1
ATOM 866 N N . ALA A 1 116 ? -9.82 -31.25 3.982 1 57.97 116 ALA A N 1
ATOM 867 C CA . ALA A 1 116 ? -9.68 -31.656 5.379 1 57.97 116 ALA A CA 1
ATOM 868 C C . ALA A 1 116 ? -8.805 -30.672 6.148 1 57.97 116 ALA A C 1
ATOM 870 O O . ALA A 1 116 ? -9.102 -30.344 7.297 1 57.97 116 ALA A O 1
ATOM 871 N N . ILE A 1 117 ? -7.859 -30.172 5.586 1 57.91 117 ILE A N 1
ATOM 872 C CA . ILE A 1 117 ? -6.918 -29.25 6.223 1 57.91 117 ILE A CA 1
ATOM 873 C C . ILE A 1 117 ? -7.555 -27.875 6.359 1 57.91 117 ILE A C 1
ATOM 875 O O . ILE A 1 117 ? -7.422 -27.219 7.398 1 57.91 117 ILE A O 1
ATOM 879 N N . ALA A 1 118 ? -8.281 -27.469 5.32 1 57.72 118 ALA A N 1
ATOM 880 C CA . ALA A 1 118 ? -8.938 -26.156 5.344 1 57.72 118 ALA A CA 1
ATOM 881 C C . ALA A 1 118 ? -9.961 -26.078 6.473 1 57.72 118 ALA A C 1
ATOM 883 O O . ALA A 1 118 ? -10.047 -25.062 7.168 1 57.72 118 ALA A O 1
ATOM 884 N N . ALA A 1 119 ? -10.633 -27.125 6.594 1 57.31 119 ALA A N 1
ATOM 885 C CA . ALA A 1 119 ? -11.641 -27.219 7.645 1 57.31 119 ALA A CA 1
ATOM 886 C C . ALA A 1 119 ? -11.008 -27.141 9.031 1 57.31 119 ALA A C 1
ATOM 888 O O . ALA A 1 119 ? -11.539 -26.5 9.93 1 57.31 119 ALA A O 1
ATOM 889 N N . GLU A 1 120 ? -9.953 -27.766 9.172 1 57.75 120 GLU A N 1
ATOM 890 C CA . GLU A 1 120 ? -9.281 -27.797 10.461 1 57.75 120 GLU A CA 1
ATOM 891 C C . GLU A 1 120 ? -8.68 -26.438 10.812 1 57.75 120 GLU A C 1
ATOM 893 O O . GLU A 1 120 ? -8.781 -25.984 11.953 1 57.75 120 GLU A O 1
ATOM 898 N N . ARG A 1 121 ? -8.047 -25.781 9.938 1 55.69 121 ARG A N 1
ATOM 899 C CA . ARG A 1 121 ? -7.379 -24.5 10.188 1 55.69 121 ARG A CA 1
ATOM 900 C C . ARG A 1 121 ? -8.398 -23.391 10.406 1 55.69 121 ARG A C 1
ATOM 902 O O . ARG A 1 121 ? -8.172 -22.484 11.211 1 55.69 121 ARG A O 1
ATOM 909 N N . GLY A 1 122 ? -9.398 -23.375 9.609 1 53.34 122 GLY A N 1
ATOM 910 C CA . GLY A 1 122 ? -10.469 -22.422 9.852 1 53.34 122 GLY A CA 1
ATOM 911 C C . GLY A 1 122 ? -11.008 -22.484 11.273 1 53.34 122 GLY A C 1
ATOM 912 O O . GLY A 1 122 ? -11.375 -21.453 11.836 1 53.34 122 GLY A O 1
ATOM 913 N N . ARG A 1 123 ? -10.922 -23.656 11.703 1 51.72 123 ARG A N 1
ATOM 914 C CA . ARG A 1 123 ? -11.391 -23.859 13.07 1 51.72 123 ARG A CA 1
ATOM 915 C C . ARG A 1 123 ? -10.398 -23.281 14.078 1 51.72 123 ARG A C 1
ATOM 917 O O . ARG A 1 123 ? -10.805 -22.719 15.094 1 51.72 123 ARG A O 1
ATOM 924 N N . THR A 1 124 ? -9.188 -23.375 13.844 1 50.31 124 THR A N 1
ATOM 925 C CA . THR A 1 124 ? -8.164 -23.062 14.844 1 50.31 124 THR A CA 1
ATOM 926 C C . THR A 1 124 ? -7.812 -21.578 14.828 1 50.31 124 THR A C 1
ATOM 928 O O . THR A 1 124 ? -7.238 -21.062 15.781 1 50.31 124 THR A O 1
ATOM 931 N N . ARG A 1 125 ? -7.688 -20.875 13.711 1 48.53 125 ARG A N 1
ATOM 932 C CA . ARG A 1 125 ? -7.266 -19.484 13.688 1 48.53 125 ARG A CA 1
ATOM 933 C C . ARG A 1 125 ? -8.336 -18.578 14.281 1 48.53 125 ARG A C 1
ATOM 935 O O . ARG A 1 125 ? -8.188 -17.359 14.289 1 48.53 125 ARG A O 1
ATOM 942 N N . SER A 1 126 ? -9.477 -19.094 14.469 1 41.19 126 SER A N 1
ATOM 943 C CA . SER A 1 126 ? -10.508 -18.172 14.922 1 41.19 126 SER A CA 1
ATOM 944 C C . SER A 1 126 ? -10.055 -17.422 16.172 1 41.19 126 SER A C 1
ATOM 946 O O . SER A 1 126 ? -10.594 -17.625 17.25 1 41.19 126 SER A O 1
ATOM 948 N N . ALA A 1 127 ? -8.953 -17.188 16.469 1 40.28 127 ALA A N 1
ATOM 949 C CA . ALA A 1 127 ? -9.148 -16.234 17.547 1 40.28 127 ALA A CA 1
ATOM 950 C C . ALA A 1 127 ? -10.18 -15.18 17.172 1 40.28 127 ALA A C 1
ATOM 952 O O . ALA A 1 127 ? -10.984 -14.75 18 1 40.28 127 ALA A O 1
ATOM 953 N N . ASP A 1 128 ? -9.773 -14.031 16.5 1 37.94 128 ASP A N 1
ATOM 954 C CA . ASP A 1 128 ? -10.836 -13.148 16.016 1 37.94 128 ASP A CA 1
ATOM 955 C C . ASP A 1 128 ? -11.773 -13.883 15.07 1 37.94 128 ASP A C 1
ATOM 957 O O . ASP A 1 128 ? -11.367 -14.305 13.984 1 37.94 128 ASP A O 1
ATOM 961 N N . PRO A 1 129 ? -12.695 -14.547 15.672 1 37.22 129 PRO A N 1
ATOM 962 C CA . PRO A 1 129 ? -13.703 -15.375 15.008 1 37.22 129 PRO A CA 1
ATOM 963 C C . PRO A 1 129 ? -14.258 -14.727 13.742 1 37.22 129 PRO A C 1
ATOM 965 O O . PRO A 1 129 ? -14.906 -13.68 13.812 1 37.22 129 PRO A O 1
ATOM 968 N N . LEU A 1 130 ? -13.523 -14.32 12.773 1 37.44 130 LEU A N 1
ATOM 969 C CA . LEU A 1 130 ? -14.578 -14.133 11.789 1 37.44 130 LEU A CA 1
ATOM 970 C C . LEU A 1 130 ? -15.672 -15.188 11.961 1 37.44 130 LEU A C 1
ATOM 972 O O . LEU A 1 130 ? -15.391 -16.391 11.922 1 37.44 130 LEU A O 1
ATOM 976 N N . PRO A 1 131 ? -16.625 -14.961 12.852 1 36.59 131 PRO A N 1
ATOM 977 C CA . PRO A 1 131 ? -17.656 -15.977 13.141 1 36.59 131 PRO A CA 1
ATOM 978 C C . PRO A 1 131 ? -17.797 -17 12.016 1 36.59 131 PRO A C 1
ATOM 980 O O . PRO A 1 131 ? -17.734 -18.203 12.273 1 36.59 131 PRO A O 1
ATOM 983 N N . HIS A 1 132 ? -18.938 -16.891 11.148 1 36.84 132 HIS A N 1
ATOM 984 C CA . HIS A 1 132 ? -19.719 -17.844 10.367 1 36.84 132 HIS A CA 1
ATOM 985 C C . HIS A 1 132 ? -18.875 -18.484 9.273 1 36.84 132 HIS A C 1
ATOM 987 O O . HIS A 1 132 ? -18.203 -17.781 8.508 1 36.84 132 HIS A O 1
ATOM 993 N N . TYR A 1 133 ? -18.281 -19.734 9.375 1 42.62 133 TYR A N 1
ATOM 994 C CA . TYR A 1 133 ? -17.859 -20.859 8.555 1 42.62 133 TYR A CA 1
ATOM 995 C C . TYR A 1 133 ? -18.422 -20.75 7.141 1 42.62 133 TYR A C 1
ATOM 997 O O . TYR A 1 133 ? -17.766 -21.141 6.172 1 42.62 133 TYR A O 1
ATOM 1005 N N . SER A 1 134 ? -19.594 -20.125 7.062 1 47.78 134 SER A N 1
ATOM 1006 C CA . SER A 1 134 ? -20.312 -20.062 5.793 1 47.78 134 SER A CA 1
ATOM 1007 C C . SER A 1 134 ? -19.5 -19.312 4.738 1 47.78 134 SER A C 1
ATOM 1009 O O . SER A 1 134 ? -19.359 -19.797 3.611 1 47.78 134 SER A O 1
ATOM 1011 N N . PRO A 1 135 ? -18.812 -18.312 5.199 1 52.38 135 PRO A N 1
ATOM 1012 C CA . PRO A 1 135 ? -18.078 -17.578 4.156 1 52.38 135 PRO A CA 1
ATOM 1013 C C . PRO A 1 135 ? -16.828 -18.312 3.693 1 52.38 135 PRO A C 1
ATOM 1015 O O . PRO A 1 135 ? -16.469 -18.266 2.514 1 52.38 135 PRO A O 1
ATOM 1018 N N . TYR A 1 136 ? -16.312 -19.078 4.605 1 55.69 136 TYR A N 1
ATOM 1019 C CA . TYR A 1 136 ? -15.164 -19.875 4.215 1 55.69 136 TYR A CA 1
ATOM 1020 C C . TYR A 1 136 ? -15.562 -20.984 3.246 1 55.69 136 TYR A C 1
ATOM 1022 O O . TYR A 1 136 ? -14.93 -21.156 2.203 1 55.69 136 TYR A O 1
ATOM 1030 N N . GLU A 1 137 ? -16.562 -21.75 3.734 1 57.62 137 GLU A N 1
ATOM 1031 C CA . GLU A 1 137 ? -17.031 -22.828 2.855 1 57.62 137 GLU A CA 1
ATOM 1032 C C . GLU A 1 137 ? -17.469 -22.266 1.5 1 57.62 137 GLU A C 1
ATOM 1034 O O . GLU A 1 137 ? -17.203 -22.891 0.464 1 57.62 137 GLU A O 1
ATOM 1039 N N . ALA A 1 138 ? -18.094 -21.188 1.598 1 62.47 138 ALA A N 1
ATOM 1040 C CA . ALA A 1 138 ? -18.516 -20.547 0.355 1 62.47 138 ALA A CA 1
ATOM 1041 C C . ALA A 1 138 ? -17.328 -20.109 -0.474 1 62.47 138 ALA A C 1
ATOM 1043 O O . ALA A 1 138 ? -17.312 -20.25 -1.697 1 62.47 138 ALA A O 1
ATOM 1044 N N . LEU A 1 139 ? -16.359 -19.719 0.24 1 63.12 139 LEU A N 1
ATOM 1045 C CA . LEU A 1 139 ? -15.156 -19.281 -0.469 1 63.12 139 LEU A CA 1
ATOM 1046 C C . LEU A 1 139 ? -14.398 -20.484 -1.039 1 63.12 139 LEU A C 1
ATOM 1048 O O . LEU A 1 139 ? -13.961 -20.453 -2.191 1 63.12 139 LEU A O 1
ATOM 1052 N N . TYR A 1 140 ? -14.398 -21.516 -0.204 1 63.53 140 TYR A N 1
ATOM 1053 C CA . TYR A 1 140 ? -13.727 -22.719 -0.678 1 63.53 140 TYR A CA 1
ATOM 1054 C C . TYR A 1 140 ? -14.422 -23.281 -1.915 1 63.53 140 TYR A C 1
ATOM 1056 O O . TYR A 1 140 ? -13.758 -23.656 -2.889 1 63.53 140 TYR A O 1
ATOM 1064 N N . GLY A 1 141 ? -15.734 -23.406 -1.782 1 62.44 141 GLY A N 1
ATOM 1065 C CA . GLY A 1 141 ? -16.5 -23.906 -2.914 1 62.44 141 GLY A CA 1
ATOM 1066 C C . GLY A 1 141 ? -16.281 -23.109 -4.184 1 62.44 141 GLY A C 1
ATOM 1067 O O . GLY A 1 141 ? -16.172 -23.672 -5.27 1 62.44 141 GLY A O 1
ATOM 1068 N N . LYS A 1 142 ? -16.172 -21.891 -4.051 1 64.06 142 LYS A N 1
ATOM 1069 C CA . LYS A 1 142 ? -15.977 -21 -5.199 1 64.06 142 LYS A CA 1
ATOM 1070 C C . LYS A 1 142 ? -14.617 -21.25 -5.848 1 64.06 142 LYS A C 1
ATOM 1072 O O . LYS A 1 142 ? -14.508 -21.312 -7.074 1 64.06 142 LYS A O 1
ATOM 1077 N N . PHE A 1 143 ? -13.641 -21.406 -5.062 1 64.19 143 PHE A N 1
ATOM 1078 C CA . PHE A 1 143 ? -12.297 -21.578 -5.594 1 64.19 143 PHE A CA 1
ATOM 1079 C C . PHE A 1 143 ? -12.133 -22.953 -6.23 1 64.19 143 PHE A C 1
ATOM 1081 O O . PHE A 1 143 ? -11.469 -23.094 -7.258 1 64.19 143 PHE A O 1
ATOM 1088 N N . ALA A 1 144 ? -12.742 -23.938 -5.676 1 58.91 144 ALA A N 1
ATOM 1089 C CA . ALA A 1 144 ? -12.609 -25.312 -6.164 1 58.91 144 ALA A CA 1
ATOM 1090 C C . ALA A 1 144 ? -13.234 -25.469 -7.547 1 58.91 144 ALA A C 1
ATOM 1092 O O . ALA A 1 144 ? -12.758 -26.25 -8.359 1 58.91 144 ALA A O 1
ATOM 1093 N N . ALA A 1 145 ? -14.297 -24.812 -7.762 1 58.59 145 ALA A N 1
ATOM 1094 C CA . ALA A 1 145 ? -15.047 -25 -9.008 1 58.59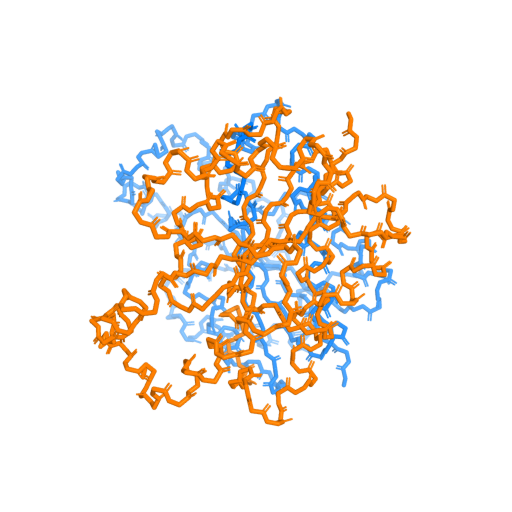 145 ALA A CA 1
ATOM 1095 C C . ALA A 1 145 ? -14.414 -24.203 -10.148 1 58.59 145 ALA A C 1
ATOM 1097 O O . ALA A 1 145 ? -14.414 -24.656 -11.297 1 58.59 145 ALA A O 1
ATOM 1098 N N . GLU A 1 146 ? -14.156 -23.031 -9.992 1 55.66 146 GLU A N 1
ATOM 1099 C CA . GLU A 1 146 ? -14.016 -22.078 -11.086 1 55.66 146 GLU A CA 1
ATOM 1100 C C . GLU A 1 146 ? -12.641 -22.188 -11.734 1 55.66 146 GLU A C 1
ATOM 1102 O O . GLU A 1 146 ? -12.508 -22 -12.953 1 55.66 146 GLU A O 1
ATOM 1107 N N . ASP A 1 147 ? -11.461 -22.406 -11.039 1 61.41 147 ASP A N 1
ATOM 1108 C CA . ASP A 1 147 ? -10.219 -22.031 -11.719 1 61.41 147 ASP A CA 1
ATOM 1109 C C . ASP A 1 147 ? -9.281 -23.234 -11.844 1 61.41 147 ASP A C 1
ATOM 1111 O O . ASP A 1 147 ? -8.148 -23.188 -11.359 1 61.41 147 ASP A O 1
ATOM 1115 N N . ALA A 1 148 ? -9.805 -24.312 -12.5 1 64.25 148 ALA A N 1
ATOM 1116 C CA . ALA A 1 148 ? -9.023 -25.547 -12.516 1 64.25 148 ALA A CA 1
ATOM 1117 C C . ALA A 1 148 ? -7.66 -25.328 -13.156 1 64.25 148 ALA A C 1
ATOM 1119 O O . ALA A 1 148 ? -6.66 -25.891 -12.711 1 64.25 148 ALA A O 1
ATOM 1120 N N . ALA A 1 149 ? -7.66 -24.453 -14.094 1 77.94 149 ALA A N 1
ATOM 1121 C CA . ALA A 1 149 ? -6.398 -24.266 -14.812 1 77.94 149 ALA A CA 1
ATOM 1122 C C . ALA A 1 149 ? -5.379 -23.531 -13.953 1 77.94 149 ALA A C 1
ATOM 1124 O O . ALA A 1 149 ? -4.172 -23.688 -14.148 1 77.94 149 ALA A O 1
ATOM 1125 N N . HIS A 1 150 ? -5.785 -22.891 -12.992 1 89.25 150 HIS A N 1
ATOM 1126 C CA . HIS A 1 150 ? -4.898 -22.062 -12.18 1 89.25 150 HIS A CA 1
ATOM 1127 C C . HIS A 1 150 ? -4.82 -22.578 -10.75 1 89.25 150 HIS A C 1
ATOM 1129 O O . HIS A 1 150 ? -4.082 -22.031 -9.93 1 89.25 150 HIS A O 1
ATOM 1135 N N . ALA A 1 151 ? -5.535 -23.641 -10.539 1 88.69 151 ALA A N 1
ATOM 1136 C CA . ALA A 1 151 ? -5.609 -24.172 -9.18 1 88.69 151 ALA A CA 1
ATOM 1137 C C . ALA A 1 151 ? -4.422 -25.078 -8.883 1 88.69 151 ALA A C 1
ATOM 1139 O O . ALA A 1 151 ? -4 -25.859 -9.742 1 88.69 151 ALA A O 1
ATOM 1140 N N . VAL A 1 152 ? -3.861 -24.938 -7.707 1 89.62 152 VAL A N 1
ATOM 1141 C CA . VAL A 1 152 ? -2.76 -25.781 -7.246 1 89.62 152 VAL A CA 1
ATOM 1142 C C . VAL A 1 152 ? -3.086 -26.344 -5.867 1 89.62 152 VAL A C 1
ATOM 1144 O O . VAL A 1 152 ? -3.396 -25.609 -4.938 1 89.62 152 VAL A O 1
ATOM 1147 N N . ASP A 1 153 ? -3.025 -27.609 -5.777 1 85.5 153 ASP A N 1
ATOM 1148 C CA . ASP A 1 153 ? -3.242 -28.312 -4.512 1 85.5 153 ASP A CA 1
ATOM 1149 C C . ASP A 1 153 ? -2.043 -28.141 -3.582 1 85.5 153 ASP A C 1
ATOM 1151 O O . ASP A 1 153 ? -0.908 -28.438 -3.967 1 85.5 153 ASP A O 1
ATOM 1155 N N . THR A 1 154 ? -2.295 -27.688 -2.432 1 83.44 154 THR A N 1
ATOM 1156 C CA . THR A 1 154 ? -1.208 -27.422 -1.497 1 83.44 154 THR A CA 1
ATOM 1157 C C . THR A 1 154 ? -1.117 -28.516 -0.444 1 83.44 154 THR A C 1
ATOM 1159 O O . THR A 1 154 ? -0.293 -28.453 0.47 1 83.44 154 THR A O 1
ATOM 1162 N N . GLY A 1 155 ? -1.943 -29.438 -0.599 1 78.56 155 GLY A N 1
ATOM 1163 C CA . GLY A 1 155 ? -1.921 -30.531 0.355 1 78.56 155 GLY A CA 1
ATOM 1164 C C . GLY A 1 155 ? -0.668 -31.375 0.258 1 78.56 155 GLY A C 1
ATOM 1165 O O . GLY A 1 155 ? -0.161 -31.625 -0.839 1 78.56 155 GLY A O 1
ATOM 1166 N N . ASN A 1 156 ? -0.042 -31.734 1.445 1 80.81 156 ASN A N 1
ATOM 1167 C CA . ASN A 1 156 ? 1.04 -32.719 1.612 1 80.81 156 ASN A CA 1
ATOM 1168 C C . ASN A 1 156 ? 2.314 -32.25 0.907 1 80.81 156 ASN A C 1
ATOM 1170 O O . ASN A 1 156 ? 3.023 -33.062 0.309 1 80.81 156 ASN A O 1
ATOM 1174 N N . VAL A 1 157 ? 2.498 -31.125 0.549 1 87 157 VAL A N 1
ATOM 1175 C CA . VAL A 1 157 ? 3.709 -30.562 -0.036 1 87 157 VAL A CA 1
ATOM 1176 C C . VAL A 1 157 ? 4.32 -29.531 0.923 1 87 157 VAL A C 1
ATOM 1178 O O . VAL A 1 157 ? 3.598 -28.828 1.623 1 87 157 VAL A O 1
ATOM 1181 N N . THR A 1 158 ? 5.656 -29.578 0.982 1 90.19 158 THR A N 1
ATOM 1182 C CA . THR A 1 158 ? 6.309 -28.562 1.792 1 90.19 158 THR A CA 1
ATOM 1183 C C . THR A 1 158 ? 6.195 -27.188 1.131 1 90.19 158 THR A C 1
ATOM 1185 O O . THR A 1 158 ? 6.078 -27.094 -0.092 1 90.19 158 THR A O 1
ATOM 1188 N N . PRO A 1 159 ? 6.297 -26.156 1.873 1 89.69 159 PRO A N 1
ATOM 1189 C CA . PRO A 1 159 ? 6.234 -24.812 1.297 1 89.69 159 PRO A CA 1
ATOM 1190 C C . PRO A 1 159 ? 7.312 -24.578 0.243 1 89.69 159 PRO A C 1
ATOM 1192 O O . PRO A 1 159 ? 7.043 -23.953 -0.786 1 89.69 159 PRO A O 1
ATOM 1195 N N . GLY A 1 160 ? 8.492 -25.016 0.533 1 92.5 160 GLY A N 1
ATOM 1196 C CA . GLY A 1 160 ? 9.57 -24.875 -0.43 1 92.5 160 GLY A CA 1
ATOM 1197 C C . GLY A 1 160 ? 9.289 -25.578 -1.747 1 92.5 160 GLY A C 1
ATOM 1198 O O . GLY A 1 160 ? 9.492 -25 -2.816 1 92.5 160 GLY A O 1
ATOM 1199 N N . ASP A 1 161 ? 8.781 -26.797 -1.62 1 93.81 161 ASP A N 1
ATOM 1200 C CA . ASP A 1 161 ? 8.445 -27.562 -2.822 1 93.81 161 ASP A CA 1
ATOM 1201 C C . ASP A 1 161 ? 7.293 -26.906 -3.58 1 93.81 161 ASP A C 1
ATOM 1203 O O . ASP A 1 161 ? 7.293 -26.875 -4.812 1 93.81 161 ASP A O 1
ATOM 1207 N N . LEU A 1 162 ? 6.324 -26.438 -2.865 1 93.88 162 LEU A N 1
ATOM 1208 C CA . LEU A 1 162 ? 5.203 -25.75 -3.486 1 93.88 162 LEU A CA 1
ATOM 1209 C C . LEU A 1 162 ? 5.688 -24.531 -4.273 1 93.88 162 LEU A C 1
ATOM 1211 O O . LEU A 1 162 ? 5.344 -24.375 -5.449 1 93.88 162 LEU A O 1
ATOM 1215 N N . ALA A 1 163 ? 6.535 -23.703 -3.658 1 95.38 163 ALA A N 1
ATOM 1216 C CA . ALA A 1 163 ? 7.051 -22.5 -4.309 1 95.38 163 ALA A CA 1
ATOM 1217 C C . ALA A 1 163 ? 7.84 -22.859 -5.566 1 95.38 163 ALA A C 1
ATOM 1219 O O . ALA A 1 163 ? 7.703 -22.188 -6.598 1 95.38 163 ALA A O 1
ATOM 1220 N N . ALA A 1 164 ? 8.633 -23.938 -5.445 1 95.06 164 ALA A N 1
ATOM 1221 C CA . ALA A 1 164 ? 9.414 -24.375 -6.602 1 95.06 164 ALA A CA 1
ATOM 1222 C C . ALA A 1 164 ? 8.5 -24.828 -7.738 1 95.06 164 ALA A C 1
ATOM 1224 O O . ALA A 1 164 ? 8.742 -24.5 -8.906 1 95.06 164 ALA A O 1
ATOM 1225 N N . GLY A 1 165 ? 7.48 -25.578 -7.355 1 95.06 165 GLY A N 1
ATOM 1226 C CA . GLY A 1 165 ? 6.516 -26 -8.352 1 95.06 165 GLY A CA 1
ATOM 1227 C C . GLY A 1 165 ? 5.789 -24.844 -9.008 1 95.06 165 GLY A C 1
ATOM 1228 O O . GLY A 1 165 ? 5.559 -24.859 -10.219 1 95.06 165 GLY A O 1
ATOM 1229 N N . LEU A 1 166 ? 5.41 -23.922 -8.242 1 96.75 166 LEU A N 1
ATOM 1230 C CA . LEU A 1 166 ? 4.75 -22.734 -8.773 1 96.75 166 LEU A CA 1
ATOM 1231 C C . LEU A 1 166 ? 5.672 -21.984 -9.734 1 96.75 166 LEU A C 1
ATOM 1233 O O . LEU A 1 166 ? 5.234 -21.516 -10.789 1 96.75 166 LEU A O 1
ATOM 1237 N N . ARG A 1 167 ? 6.957 -21.875 -9.367 1 96.62 167 ARG A N 1
ATOM 1238 C CA . ARG A 1 167 ? 7.93 -21.203 -10.227 1 96.62 167 ARG A CA 1
ATOM 1239 C C . ARG A 1 167 ? 8.039 -21.891 -11.578 1 96.62 167 ARG A C 1
ATOM 1241 O O . ARG A 1 167 ? 8.086 -21.234 -12.617 1 96.62 167 ARG A O 1
ATOM 1248 N N . GLU A 1 168 ? 8.078 -23.172 -11.516 1 95.94 168 GLU A N 1
ATOM 1249 C CA . GLU A 1 168 ? 8.125 -23.938 -12.758 1 95.94 168 GLU A CA 1
ATOM 1250 C C . GLU A 1 168 ? 6.883 -23.688 -13.609 1 95.94 168 GLU A C 1
ATOM 1252 O O . GLU A 1 168 ? 6.98 -23.516 -14.828 1 95.94 168 GLU A O 1
ATOM 1257 N N . GLY A 1 169 ? 5.703 -23.672 -12.93 1 95.25 169 GLY A N 1
ATOM 1258 C CA . GLY A 1 169 ? 4.465 -23.391 -13.641 1 95.25 169 GLY A CA 1
ATOM 1259 C C . GLY A 1 169 ? 4.434 -22 -14.242 1 95.25 169 GLY A C 1
ATOM 1260 O O . GLY A 1 169 ? 3.951 -21.812 -15.359 1 95.25 169 GLY A O 1
ATOM 1261 N N . ILE A 1 170 ? 4.922 -21.016 -13.547 1 95.5 170 ILE A N 1
ATOM 1262 C CA . ILE A 1 170 ? 4.984 -19.641 -14.039 1 95.5 170 ILE A CA 1
ATOM 1263 C C . ILE A 1 170 ? 5.898 -19.562 -15.258 1 95.5 170 ILE A C 1
ATOM 1265 O O . ILE A 1 170 ? 5.543 -18.969 -16.266 1 95.5 170 ILE A O 1
ATOM 1269 N N . ALA A 1 171 ? 7.082 -20.172 -15.18 1 94.56 171 ALA A N 1
ATOM 1270 C CA . ALA A 1 171 ? 8.047 -20.172 -16.281 1 94.56 171 ALA A CA 1
ATOM 1271 C C . ALA A 1 171 ? 7.465 -20.812 -17.531 1 94.56 171 ALA A C 1
ATOM 1273 O O . ALA A 1 171 ? 7.758 -20.406 -18.641 1 94.56 171 ALA A O 1
ATOM 1274 N N . ALA A 1 172 ? 6.637 -21.812 -17.312 1 95 172 ALA A N 1
ATOM 1275 C CA . ALA A 1 172 ? 6.047 -22.562 -18.422 1 95 172 ALA A CA 1
ATOM 1276 C C . ALA A 1 172 ? 4.82 -21.844 -18.969 1 95 172 ALA A C 1
ATOM 1278 O O . ALA A 1 172 ? 4.25 -22.266 -19.984 1 95 172 ALA A O 1
ATOM 1279 N N . GLY A 1 173 ? 4.289 -20.797 -18.281 1 93.88 173 GLY A N 1
ATOM 1280 C CA . GLY A 1 173 ? 3.135 -20.016 -18.719 1 93.88 173 GLY A CA 1
ATOM 1281 C C . GLY A 1 173 ? 1.812 -20.641 -18.312 1 93.88 173 GLY A C 1
ATOM 1282 O O . GLY A 1 173 ? 0.755 -20.25 -18.812 1 93.88 173 GLY A O 1
ATOM 1283 N N . ARG A 1 174 ? 1.869 -21.594 -17.406 1 92.75 174 ARG A N 1
ATOM 1284 C CA . ARG A 1 174 ? 0.671 -22.328 -16.984 1 92.75 174 ARG A CA 1
ATOM 1285 C C . ARG A 1 174 ? -0.35 -21.375 -16.359 1 92.75 174 ARG A C 1
ATOM 1287 O O . ARG A 1 174 ? -1.558 -21.578 -16.5 1 92.75 174 ARG A O 1
ATOM 1294 N N . PHE A 1 175 ? 0.14 -20.359 -15.703 1 95.19 175 PHE A N 1
ATOM 1295 C CA . PHE A 1 175 ? -0.743 -19.516 -14.898 1 95.19 175 PHE A CA 1
ATOM 1296 C C . PHE A 1 175 ? -1.007 -18.188 -15.586 1 95.19 175 PHE A C 1
ATOM 1298 O O . PHE A 1 175 ? -1.684 -17.312 -15.023 1 95.19 175 PHE A O 1
ATOM 1305 N N . ARG A 1 176 ? -0.447 -18 -16.766 1 95.12 176 ARG A N 1
ATOM 1306 C CA . ARG A 1 176 ? -0.548 -16.719 -17.469 1 95.12 176 ARG A CA 1
ATOM 1307 C C . ARG A 1 176 ? -1.995 -16.422 -17.844 1 95.12 176 ARG A C 1
ATOM 1309 O O . ARG A 1 176 ? -2.697 -17.281 -18.391 1 95.12 176 ARG A O 1
ATOM 1316 N N . LEU A 1 177 ? -2.4 -15.281 -17.359 1 92.56 177 LEU A N 1
ATOM 1317 C CA . LEU A 1 177 ? -3.705 -14.82 -17.812 1 92.56 177 LEU A CA 1
ATOM 1318 C C . LEU A 1 177 ? -3.578 -14.039 -19.125 1 92.56 177 LEU A C 1
ATOM 1320 O O . LEU A 1 177 ? -2.609 -13.305 -19.328 1 92.56 177 LEU A O 1
ATOM 1324 N N . ALA A 1 178 ? -4.062 -14.57 -20.234 1 66.88 178 ALA A N 1
ATOM 1325 C CA . ALA A 1 178 ? -4.004 -13.961 -21.547 1 66.88 178 ALA A CA 1
ATOM 1326 C C . ALA A 1 178 ? -4.484 -12.508 -21.516 1 66.88 178 ALA A C 1
ATOM 1328 O O . ALA A 1 178 ? -5.461 -12.195 -20.828 1 66.88 178 ALA A O 1
ATOM 1329 N N . GLY A 1 179 ? -3.564 -11.461 -21.438 1 56.25 179 GLY A N 1
ATOM 1330 C CA . GLY A 1 179 ? -3.982 -10.094 -21.672 1 56.25 179 GLY A CA 1
ATOM 1331 C C . GLY A 1 179 ? -4.41 -9.836 -23.109 1 56.25 179 GLY A C 1
ATOM 1332 O O . GLY A 1 179 ? -4.129 -10.641 -24 1 56.25 179 GLY A O 1
ATOM 1333 N N . MET B 1 1 ? -17.297 14.977 -1.868 1 57.19 1 MET B N 1
ATOM 1334 C CA . MET B 1 1 ? -16.266 16 -1.84 1 57.19 1 MET B CA 1
ATOM 1335 C C . MET B 1 1 ? -14.898 15.406 -2.191 1 57.19 1 MET B C 1
ATOM 1337 O O . MET B 1 1 ? -14.648 14.227 -1.935 1 57.19 1 MET B O 1
ATOM 1341 N N . PRO B 1 2 ? -14.133 16.078 -3.004 1 67.31 2 PRO B N 1
ATOM 1342 C CA . PRO B 1 2 ? -12.875 15.438 -3.396 1 67.31 2 PRO B CA 1
ATOM 1343 C C . PRO B 1 2 ? -11.961 15.148 -2.207 1 67.31 2 PRO B C 1
ATOM 1345 O O . PRO B 1 2 ? -12.023 15.844 -1.189 1 67.31 2 PRO B O 1
ATOM 1348 N N . GLY B 1 3 ? -11.359 14.008 -2.252 1 88.25 3 GLY B N 1
ATOM 1349 C CA . GLY B 1 3 ? -10.383 13.625 -1.24 1 88.25 3 GLY B CA 1
ATOM 1350 C C . GLY B 1 3 ? -9.18 14.547 -1.194 1 88.25 3 GLY B C 1
ATOM 1351 O O . GLY B 1 3 ? -9.133 15.547 -1.91 1 88.25 3 GLY B O 1
ATOM 1352 N N . ARG B 1 4 ? -8.43 14.578 -0.208 1 95.44 4 ARG B N 1
ATOM 1353 C CA . ARG B 1 4 ? -7.191 15.32 -0.011 1 95.44 4 ARG B CA 1
ATOM 1354 C C . ARG B 1 4 ? -6.078 14.406 0.491 1 95.44 4 ARG B C 1
ATOM 1356 O O . ARG B 1 4 ? -6.348 13.297 0.959 1 95.44 4 ARG B O 1
ATOM 1363 N N . ILE B 1 5 ? -4.879 14.906 0.266 1 98.25 5 ILE B N 1
ATOM 1364 C CA . ILE B 1 5 ? -3.703 14.203 0.765 1 98.25 5 ILE B CA 1
ATOM 1365 C C . ILE B 1 5 ? -2.973 15.078 1.783 1 98.25 5 ILE B C 1
ATOM 1367 O O . ILE B 1 5 ? -2.758 16.266 1.547 1 98.25 5 ILE B O 1
ATOM 1371 N N . ILE B 1 6 ? -2.707 14.562 2.924 1 97.94 6 ILE B N 1
ATOM 1372 C CA . ILE B 1 6 ? -1.877 15.172 3.953 1 97.94 6 ILE B CA 1
ATOM 1373 C C . ILE B 1 6 ? -0.572 14.391 4.098 1 97.94 6 ILE B C 1
ATOM 1375 O O . ILE B 1 6 ? -0.581 13.219 4.48 1 97.94 6 ILE B O 1
ATOM 1379 N N . LEU B 1 7 ? 0.529 15.008 3.717 1 97.38 7 LEU B N 1
ATOM 1380 C CA . LEU B 1 7 ? 1.845 14.461 4.027 1 97.38 7 LEU B CA 1
ATOM 1381 C C . LEU B 1 7 ? 2.264 14.828 5.449 1 97.38 7 LEU B C 1
ATOM 1383 O O . LEU B 1 7 ? 2.328 16.016 5.797 1 97.38 7 LEU B O 1
ATOM 1387 N N . LEU B 1 8 ? 2.479 13.859 6.277 1 96.31 8 LEU B N 1
ATOM 1388 C CA . LEU B 1 8 ? 2.889 14.031 7.668 1 96.31 8 LEU B CA 1
ATOM 1389 C C . LEU B 1 8 ? 4.301 13.492 7.887 1 96.31 8 LEU B C 1
ATOM 1391 O O . LEU B 1 8 ? 4.535 12.289 7.797 1 96.31 8 LEU B O 1
ATOM 1395 N N . THR B 1 9 ? 5.246 14.43 8.148 1 93.5 9 THR B N 1
ATOM 1396 C CA . THR B 1 9 ? 6.641 14.023 8.281 1 93.5 9 THR B CA 1
ATOM 1397 C C . THR B 1 9 ? 7.234 14.547 9.586 1 93.5 9 THR B C 1
ATOM 1399 O O . THR B 1 9 ? 6.555 15.227 10.352 1 93.5 9 THR B O 1
ATOM 1402 N N . GLY B 1 10 ? 8.422 14.109 9.883 1 88.75 10 GLY B N 1
ATOM 1403 C CA . GLY B 1 10 ? 9.172 14.391 11.102 1 88.75 10 GLY B CA 1
ATOM 1404 C C . GLY B 1 10 ? 10.156 13.297 11.461 1 88.75 10 GLY B C 1
ATOM 1405 O O . GLY B 1 10 ? 10.078 12.18 10.93 1 88.75 10 GLY B O 1
ATOM 1406 N N . PRO B 1 11 ? 11.117 13.641 12.273 1 84.69 11 PRO B N 1
ATOM 1407 C CA . PRO B 1 11 ? 12.102 12.625 12.648 1 84.69 11 PRO B CA 1
ATOM 1408 C C . PRO B 1 11 ? 11.492 11.477 13.438 1 84.69 11 PRO B C 1
ATOM 1410 O O . PRO B 1 11 ? 10.352 11.57 13.898 1 84.69 11 PRO B O 1
ATOM 1413 N N . PRO B 1 12 ? 12.227 10.297 13.43 1 81.38 12 PRO B N 1
ATOM 1414 C CA . PRO B 1 12 ? 11.766 9.227 14.312 1 81.38 12 PRO B CA 1
ATOM 1415 C C . PRO B 1 12 ? 11.461 9.711 15.727 1 81.38 12 PRO B C 1
ATOM 1417 O O . PRO B 1 12 ? 12.219 10.516 16.281 1 81.38 12 PRO B O 1
ATOM 1420 N N . GLY B 1 13 ? 10.297 9.352 16.234 1 80.25 13 GLY B N 1
ATOM 1421 C CA . GLY B 1 13 ? 9.93 9.758 17.578 1 80.25 13 GLY B CA 1
ATOM 1422 C C . GLY B 1 13 ? 9.109 11.031 17.625 1 80.25 13 GLY B C 1
ATOM 1423 O O . GLY B 1 13 ? 8.68 11.461 18.688 1 80.25 13 GLY B O 1
ATOM 1424 N N . ALA B 1 14 ? 8.82 11.609 16.484 1 84.56 14 ALA B N 1
ATOM 1425 C CA . ALA B 1 14 ? 8.117 12.883 16.422 1 84.56 14 ALA B CA 1
ATOM 1426 C C . ALA B 1 14 ? 6.625 12.703 16.672 1 84.56 14 ALA B C 1
ATOM 1428 O O . ALA B 1 14 ? 5.883 13.68 16.781 1 84.56 14 ALA B O 1
ATOM 1429 N N . GLY B 1 15 ? 6.137 11.414 16.734 1 87.5 15 GLY B N 1
ATOM 1430 C CA . GLY B 1 15 ? 4.742 11.164 17.062 1 87.5 15 GLY B CA 1
ATOM 1431 C C . GLY B 1 15 ? 3.875 10.93 15.844 1 87.5 15 GLY B C 1
ATOM 1432 O O . GLY B 1 15 ? 2.65 11.039 15.922 1 87.5 15 GLY B O 1
ATOM 1433 N N . LYS B 1 16 ? 4.426 10.625 14.727 1 90.38 16 LYS B N 1
ATOM 1434 C CA . LYS B 1 16 ? 3.664 10.391 13.5 1 90.38 16 LYS B CA 1
ATOM 1435 C C . LYS B 1 16 ? 2.664 9.25 13.688 1 90.38 16 LYS B C 1
ATOM 1437 O O . LYS B 1 16 ? 1.491 9.391 13.328 1 90.38 16 LYS B O 1
ATOM 1442 N N . THR B 1 17 ? 3.16 8.117 14.336 1 90.31 17 THR B N 1
ATOM 1443 C CA . THR B 1 17 ? 2.365 6.898 14.461 1 90.31 17 THR B CA 1
ATOM 1444 C C . THR B 1 17 ? 1.154 7.133 15.359 1 90.31 17 THR B C 1
ATOM 1446 O O . THR B 1 17 ? 0.154 6.418 15.266 1 90.31 17 THR B O 1
ATOM 1449 N N . THR B 1 18 ? 1.227 8.109 16.203 1 91.88 18 THR B N 1
ATOM 1450 C CA . THR B 1 18 ? 0.113 8.461 17.078 1 91.88 18 THR B CA 1
ATOM 1451 C C . THR B 1 18 ? -0.782 9.508 16.406 1 91.88 18 THR B C 1
ATOM 1453 O O . THR B 1 18 ? -2.01 9.414 16.484 1 91.88 18 THR B O 1
ATOM 1456 N N . THR B 1 19 ? -0.193 10.422 15.781 1 95.06 19 THR B N 1
ATOM 1457 C CA . THR B 1 19 ? -0.905 11.578 15.25 1 95.06 19 THR B CA 1
ATOM 1458 C C . THR B 1 19 ? -1.682 11.203 13.992 1 95.06 19 THR B C 1
ATOM 1460 O O . THR B 1 19 ? -2.814 11.656 13.797 1 95.06 19 THR B O 1
ATOM 1463 N N . ALA B 1 20 ? -1.149 10.414 13.117 1 96.69 20 ALA B N 1
ATOM 1464 C CA . ALA B 1 20 ? -1.745 10.117 11.82 1 96.69 20 ALA B CA 1
ATOM 1465 C C . ALA B 1 20 ? -3.109 9.453 11.984 1 96.69 20 ALA B C 1
ATOM 1467 O O . ALA B 1 20 ? -4.105 9.922 11.422 1 96.69 20 ALA B O 1
ATOM 1468 N N . PRO B 1 21 ? -3.225 8.375 12.812 1 96.62 21 PRO B N 1
ATOM 1469 C CA . PRO B 1 21 ? -4.547 7.773 13 1 96.62 21 PRO B CA 1
ATOM 1470 C C . PRO B 1 21 ? -5.551 8.742 13.633 1 96.62 21 PRO B C 1
ATOM 1472 O O . PRO B 1 21 ? -6.738 8.695 13.305 1 96.62 21 PRO B O 1
ATOM 1475 N N . LEU B 1 22 ? -5.098 9.594 14.555 1 96.56 22 LEU B N 1
ATOM 1476 C CA . LEU B 1 22 ? -5.984 10.57 15.172 1 96.56 22 LEU B CA 1
ATOM 1477 C C . LEU B 1 22 ? -6.492 11.578 14.141 1 96.56 22 LEU B C 1
ATOM 1479 O O . LEU B 1 22 ? -7.66 11.969 14.164 1 96.56 22 LEU B O 1
ATOM 1483 N N . LEU B 1 23 ? -5.598 11.992 13.25 1 97.31 23 LEU B N 1
ATOM 1484 C CA . LEU B 1 23 ? -6.016 12.883 12.164 1 97.31 23 LEU B CA 1
ATOM 1485 C C . LEU B 1 23 ? -7.078 12.219 11.297 1 97.31 23 LEU B C 1
ATOM 1487 O O . LEU B 1 23 ? -8.047 12.867 10.898 1 97.31 23 LEU B O 1
ATOM 1491 N N . CYS B 1 24 ? -6.91 10.961 11.008 1 97.5 24 CYS B N 1
ATOM 1492 C CA . CYS B 1 24 ? -7.883 10.227 10.203 1 97.5 24 CYS B CA 1
ATOM 1493 C C . CYS B 1 24 ? -9.227 10.141 10.914 1 97.5 24 CYS B C 1
ATOM 1495 O O . CYS B 1 24 ? -10.273 10.398 10.312 1 97.5 24 CYS B O 1
ATOM 1497 N N . ALA B 1 25 ? -9.188 9.812 12.18 1 96 25 ALA B N 1
ATOM 1498 C CA . ALA B 1 25 ? -10.406 9.664 12.977 1 96 25 ALA B CA 1
ATOM 1499 C C . ALA B 1 25 ? -11.195 10.969 13.023 1 96 25 ALA B C 1
ATOM 1501 O O . ALA B 1 25 ? -12.43 10.961 13.031 1 96 25 ALA B O 1
ATOM 1502 N N . ASN B 1 26 ? -10.43 12.062 13.023 1 95 26 ASN B N 1
ATOM 1503 C CA . ASN B 1 26 ? -11.055 13.375 13.18 1 95 26 ASN B CA 1
ATOM 1504 C C . ASN B 1 26 ? -11.281 14.047 11.828 1 95 26 ASN B C 1
ATOM 1506 O O . ASN B 1 26 ? -11.531 15.25 11.766 1 95 26 ASN B O 1
ATOM 1510 N N . ALA B 1 27 ? -11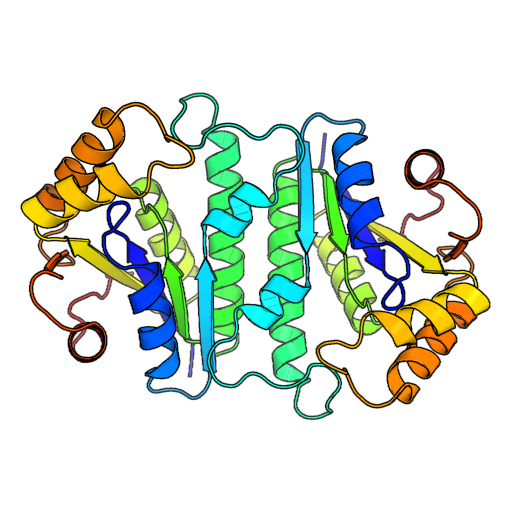.125 13.305 10.773 1 96.25 27 ALA B N 1
ATOM 1511 C CA . ALA B 1 27 ? -11.383 13.891 9.461 1 96.25 27 ALA B CA 1
ATOM 1512 C C . ALA B 1 27 ? -12.797 14.469 9.383 1 96.25 27 ALA B C 1
ATOM 1514 O O . ALA B 1 27 ? -13.75 13.867 9.891 1 96.25 27 ALA B O 1
ATOM 1515 N N . PRO B 1 28 ? -12.922 15.594 8.797 1 95.06 28 PRO B N 1
ATOM 1516 C CA . PRO B 1 28 ? -14.258 16.188 8.688 1 95.06 28 PRO B CA 1
ATOM 1517 C C . PRO B 1 28 ? -15.203 15.336 7.836 1 95.06 28 PRO B C 1
ATOM 1519 O O . PRO B 1 28 ? -16.406 15.273 8.117 1 95.06 28 PRO B O 1
ATOM 1522 N N . GLY B 1 29 ? -14.766 14.711 6.766 1 95.25 29 GLY B N 1
ATOM 1523 C CA . GLY B 1 29 ? -15.562 13.812 5.945 1 95.25 29 GLY B CA 1
ATOM 1524 C C . GLY B 1 29 ? -15.68 12.414 6.523 1 95.25 29 GLY B C 1
ATOM 1525 O O . GLY B 1 29 ? -15.047 12.102 7.535 1 95.25 29 GLY B O 1
ATOM 1526 N N . PRO B 1 30 ? -16.422 11.539 5.859 1 96.5 30 PRO B N 1
ATOM 1527 C CA . PRO B 1 30 ? -16.734 10.211 6.406 1 96.5 30 PRO B CA 1
ATOM 1528 C C . PRO B 1 30 ? -15.648 9.18 6.102 1 96.5 30 PRO B C 1
ATOM 1530 O O . PRO B 1 30 ? -15.648 8.086 6.672 1 96.5 30 PRO B O 1
ATOM 1533 N N . LEU B 1 31 ? -14.742 9.516 5.223 1 98 31 LEU B N 1
ATOM 1534 C CA . LEU B 1 31 ? -13.781 8.523 4.758 1 98 31 LEU B CA 1
ATOM 1535 C C . LEU B 1 31 ? -12.352 9.016 4.949 1 98 31 LEU B C 1
ATOM 1537 O O . LEU B 1 31 ? -12.008 10.117 4.504 1 98 31 LEU B O 1
ATOM 1541 N N . ALA B 1 32 ? -11.531 8.203 5.586 1 98.44 32 ALA B N 1
ATOM 1542 C CA . ALA B 1 32 ? -10.125 8.562 5.75 1 98.44 32 ALA B CA 1
ATOM 1543 C C . ALA B 1 32 ? -9.234 7.324 5.73 1 98.44 32 ALA B C 1
ATOM 1545 O O . ALA B 1 32 ? -9.633 6.262 6.223 1 98.44 32 ALA B O 1
ATOM 1546 N N . VAL B 1 33 ? -8.047 7.523 5.203 1 98.5 33 VAL B N 1
ATOM 1547 C CA . VAL B 1 33 ? -7.047 6.469 5.059 1 98.5 33 VAL B CA 1
ATOM 1548 C C . VAL B 1 33 ? -5.715 6.93 5.645 1 98.5 33 VAL B C 1
ATOM 1550 O O . VAL B 1 33 ? -5.312 8.078 5.457 1 98.5 33 VAL B O 1
ATOM 1553 N N . HIS B 1 34 ? -5.102 6.023 6.387 1 98.62 34 HIS B N 1
ATOM 1554 C CA . HIS B 1 34 ? -3.732 6.215 6.852 1 98.62 34 HIS B CA 1
ATOM 1555 C C . HIS B 1 34 ? -2.756 5.348 6.062 1 98.62 34 HIS B C 1
ATOM 1557 O O . HIS B 1 34 ? -2.801 4.117 6.152 1 98.62 34 HIS B O 1
ATOM 1563 N N . LEU B 1 35 ? -1.927 5.98 5.297 1 98.19 35 LEU B N 1
ATOM 1564 C CA . LEU B 1 35 ? -0.896 5.285 4.531 1 98.19 35 LEU B CA 1
ATOM 1565 C C . LEU B 1 35 ? 0.454 5.375 5.234 1 98.19 35 LEU B C 1
ATOM 1567 O O . LEU B 1 35 ? 1.052 6.453 5.309 1 98.19 35 LEU B O 1
ATOM 1571 N N . GLU B 1 36 ? 0.911 4.281 5.777 1 96.75 36 GLU B N 1
ATOM 1572 C CA . GLU B 1 36 ? 2.285 4.188 6.266 1 96.75 36 GLU B CA 1
ATOM 1573 C C . GLU B 1 36 ? 3.262 3.951 5.117 1 96.75 36 GLU B C 1
ATOM 1575 O O . GLU B 1 36 ? 3.311 2.857 4.551 1 96.75 36 GLU B O 1
ATOM 1580 N N . THR B 1 37 ? 4.059 4.957 4.82 1 96.5 37 THR B N 1
ATOM 1581 C CA . THR B 1 37 ? 4.879 4.883 3.617 1 96.5 37 THR B CA 1
ATOM 1582 C C . THR B 1 37 ? 5.926 3.783 3.742 1 96.5 37 THR B C 1
ATOM 1584 O O . THR B 1 37 ? 6.328 3.182 2.742 1 96.5 37 THR B O 1
ATOM 1587 N N . ASP B 1 38 ? 6.344 3.424 4.969 1 94.69 38 ASP B N 1
ATOM 1588 C CA . ASP B 1 38 ? 7.359 2.402 5.207 1 94.69 38 ASP B CA 1
ATOM 1589 C C . ASP B 1 38 ? 6.887 1.035 4.719 1 94.69 38 ASP B C 1
ATOM 1591 O O . ASP B 1 38 ? 7.703 0.164 4.414 1 94.69 38 ASP B O 1
ATOM 1595 N N . VAL B 1 39 ? 5.562 0.786 4.727 1 96 39 VAL B N 1
ATOM 1596 C CA . VAL B 1 39 ? 5 -0.491 4.297 1 96 39 VAL B CA 1
ATOM 1597 C C . VAL B 1 39 ? 5.395 -0.769 2.85 1 96 39 VAL B C 1
ATOM 1599 O O . VAL B 1 39 ? 5.637 -1.919 2.475 1 96 39 VAL B O 1
ATOM 1602 N N . PHE B 1 40 ? 5.52 0.246 2.014 1 98.12 40 PHE B N 1
ATOM 1603 C CA . PHE B 1 40 ? 5.863 0.091 0.604 1 98.12 40 PHE B CA 1
ATOM 1604 C C . PHE B 1 40 ? 7.312 -0.352 0.447 1 98.12 40 PHE B C 1
ATOM 1606 O O . PHE B 1 40 ? 7.629 -1.167 -0.422 1 98.12 40 PHE B O 1
ATOM 1613 N N . TYR B 1 41 ? 8.18 0.183 1.289 1 97.5 41 TYR B N 1
ATOM 1614 C CA . TYR B 1 41 ? 9.57 -0.265 1.286 1 97.5 41 TYR B CA 1
ATOM 1615 C C . TYR B 1 41 ? 9.68 -1.692 1.808 1 97.5 41 TYR B C 1
ATOM 1617 O O . TYR B 1 41 ? 10.414 -2.51 1.243 1 97.5 41 TYR B O 1
ATOM 1625 N N . ARG B 1 42 ? 8.938 -1.98 2.818 1 96.94 42 ARG B N 1
ATOM 1626 C CA . ARG B 1 42 ? 8.984 -3.293 3.455 1 96.94 42 ARG B CA 1
ATOM 1627 C C . ARG B 1 42 ? 8.414 -4.367 2.539 1 96.94 42 ARG B C 1
ATOM 1629 O O . ARG B 1 42 ? 8.656 -5.559 2.746 1 96.94 42 ARG B O 1
ATOM 1636 N N . SER B 1 43 ? 7.641 -3.979 1.616 1 97.75 43 SER B N 1
ATOM 1637 C CA . SER B 1 43 ? 7.055 -4.934 0.681 1 97.75 43 SER B CA 1
ATOM 1638 C C . SER B 1 43 ? 8.117 -5.523 -0.241 1 97.75 43 SER B C 1
ATOM 1640 O O . SER B 1 43 ? 7.891 -6.555 -0.88 1 97.75 43 SER B O 1
ATOM 1642 N N . ILE B 1 44 ? 9.242 -4.809 -0.388 1 98.19 44 ILE B N 1
ATOM 1643 C CA . ILE B 1 44 ? 10.328 -5.336 -1.203 1 98.19 44 ILE B CA 1
ATOM 1644 C C . ILE B 1 44 ? 10.977 -6.527 -0.496 1 98.19 44 ILE B C 1
ATOM 1646 O O . ILE B 1 44 ? 11.57 -6.375 0.571 1 98.19 44 ILE B O 1
ATOM 1650 N N . LYS B 1 45 ? 10.852 -7.672 -1.114 1 97.88 45 LYS B N 1
ATOM 1651 C CA . LYS B 1 45 ? 11.312 -8.898 -0.478 1 97.88 45 LYS B CA 1
ATOM 1652 C C . LYS B 1 45 ? 12.609 -9.391 -1.117 1 97.88 45 LYS B C 1
ATOM 1654 O O . LYS B 1 45 ? 13.297 -10.242 -0.554 1 97.88 45 LYS B O 1
ATOM 1659 N N . LYS B 1 46 ? 12.922 -8.938 -2.227 1 97.69 46 LYS B N 1
ATOM 1660 C CA . LYS B 1 46 ? 14.172 -9.227 -2.916 1 97.69 46 LYS B CA 1
ATOM 1661 C C . LYS B 1 46 ? 14.766 -7.961 -3.535 1 97.69 46 LYS B C 1
ATOM 1663 O O . LYS B 1 46 ? 14.062 -7.211 -4.215 1 97.69 46 LYS B O 1
ATOM 1668 N N . GLY B 1 47 ? 16.031 -7.66 -3.184 1 97.56 47 GLY B N 1
ATOM 1669 C CA . GLY B 1 47 ? 16.734 -6.551 -3.799 1 97.56 47 GLY B CA 1
ATOM 1670 C C . GLY B 1 47 ? 16.594 -5.25 -3.029 1 97.56 47 GLY B C 1
ATOM 1671 O O . GLY B 1 47 ? 16.938 -4.184 -3.539 1 97.56 47 GLY B O 1
ATOM 1672 N N . TRP B 1 48 ? 16.062 -5.336 -1.878 1 97.12 48 TRP B N 1
ATOM 1673 C CA . TRP B 1 48 ? 15.867 -4.145 -1.06 1 97.12 48 TRP B CA 1
ATOM 1674 C C . TRP B 1 48 ? 17.188 -3.459 -0.766 1 97.12 48 TRP B C 1
ATOM 1676 O O . TRP B 1 48 ? 18.188 -4.121 -0.46 1 97.12 48 TRP B O 1
ATOM 1686 N N . LEU B 1 49 ? 17.188 -2.135 -0.873 1 96.06 49 LEU B N 1
ATOM 1687 C CA . LEU B 1 49 ? 18.297 -1.267 -0.489 1 96.06 49 LEU B CA 1
ATOM 1688 C C . LEU B 1 49 ? 17.859 -0.26 0.569 1 96.06 49 LEU B C 1
ATOM 1690 O O . LEU B 1 49 ? 16.734 0.263 0.508 1 96.06 49 LEU B O 1
ATOM 1694 N N . ALA B 1 50 ? 18.719 0.02 1.496 1 92.94 50 ALA B N 1
ATOM 1695 C CA . ALA B 1 50 ? 18.406 1.091 2.441 1 92.94 50 ALA B CA 1
ATOM 1696 C C . ALA B 1 50 ? 18.125 2.4 1.713 1 92.94 50 ALA B C 1
ATOM 1698 O O . ALA B 1 50 ? 18.922 2.846 0.885 1 92.94 50 ALA B O 1
ATOM 1699 N N . PRO B 1 51 ? 17.016 2.975 2.084 1 91.94 51 PRO B N 1
ATOM 1700 C CA . PRO B 1 51 ? 16.547 4.109 1.282 1 91.94 51 PRO B CA 1
ATOM 1701 C C . PRO B 1 51 ? 17.5 5.305 1.35 1 91.94 51 PRO B C 1
ATOM 1703 O O . PRO B 1 51 ? 17.406 6.215 0.519 1 91.94 51 PRO B O 1
ATOM 1706 N N . TRP B 1 52 ? 18.375 5.375 2.301 1 87.25 52 TRP B N 1
ATOM 1707 C CA . TRP B 1 52 ? 19.25 6.531 2.486 1 87.25 52 TRP B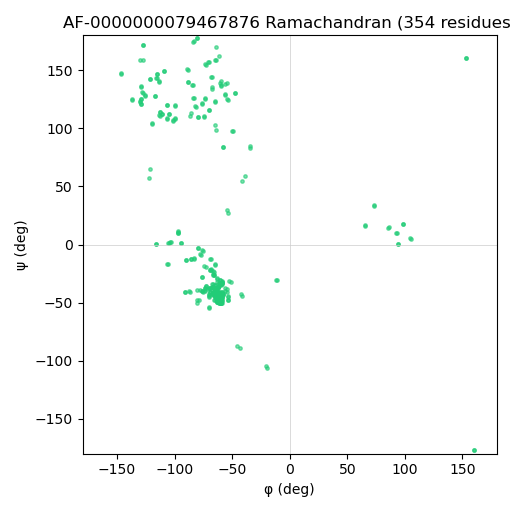 CA 1
ATOM 1708 C C . TRP B 1 52 ? 20.594 6.324 1.787 1 87.25 52 TRP B C 1
ATOM 1710 O O . TRP B 1 52 ? 21.453 7.195 1.826 1 87.25 52 TRP B O 1
ATOM 1720 N N . THR B 1 53 ? 20.75 5.211 1.14 1 91.31 53 THR B N 1
ATOM 1721 C CA . THR B 1 53 ? 22 4.949 0.44 1 91.31 53 THR B CA 1
ATOM 1722 C C . THR B 1 53 ? 21.953 5.492 -0.986 1 91.31 53 THR B C 1
ATOM 1724 O O . THR B 1 53 ? 20.875 5.559 -1.588 1 91.31 53 THR B O 1
ATOM 1727 N N . PRO B 1 54 ? 23.062 5.883 -1.559 1 90.62 54 PRO B N 1
ATOM 1728 C CA . PRO B 1 54 ? 23.094 6.43 -2.916 1 90.62 54 PRO B CA 1
ATOM 1729 C C . PRO B 1 54 ? 22.578 5.445 -3.963 1 90.62 54 PRO B C 1
ATOM 1731 O O . PRO B 1 54 ? 22.031 5.859 -4.984 1 90.62 54 PRO B O 1
ATOM 1734 N N . GLU B 1 55 ? 22.734 4.164 -3.752 1 94.94 55 GLU B N 1
ATOM 1735 C CA . GLU B 1 55 ? 22.359 3.135 -4.715 1 94.94 55 GLU B CA 1
ATOM 1736 C C . GLU B 1 55 ? 20.844 2.936 -4.738 1 94.94 55 GLU B C 1
ATOM 1738 O O . GLU B 1 55 ? 20.312 2.275 -5.637 1 94.94 55 GLU B O 1
ATOM 1743 N N . SER B 1 56 ? 20.141 3.637 -3.826 1 96.06 56 SER B N 1
ATOM 1744 C CA . SER B 1 56 ? 18.734 3.326 -3.66 1 96.06 56 SER B CA 1
ATOM 1745 C C . SER B 1 56 ? 17.859 4.285 -4.457 1 96.06 56 SER B C 1
ATOM 1747 O O . SER B 1 56 ? 16.625 4.258 -4.344 1 96.06 56 SER B O 1
ATOM 1749 N N . HIS B 1 57 ? 18.422 5.086 -5.305 1 94.81 57 HIS B N 1
ATOM 1750 C CA . HIS B 1 57 ? 17.672 6.141 -5.98 1 94.81 57 HIS B CA 1
ATOM 1751 C C . HIS B 1 57 ? 16.531 5.566 -6.805 1 94.81 57 HIS B C 1
ATOM 1753 O O . HIS B 1 57 ? 15.383 6.016 -6.688 1 94.81 57 HIS B O 1
ATOM 1759 N N . ARG B 1 58 ? 16.844 4.594 -7.605 1 96.44 58 ARG B N 1
ATOM 1760 C CA . ARG B 1 58 ? 15.805 4.008 -8.453 1 96.44 58 ARG B CA 1
ATOM 1761 C C . ARG B 1 58 ? 14.719 3.342 -7.613 1 96.44 58 ARG B C 1
ATOM 1763 O O . ARG B 1 58 ? 13.531 3.504 -7.887 1 96.44 58 ARG B O 1
ATOM 1770 N N . GLN B 1 59 ? 15.117 2.578 -6.574 1 97.69 59 GLN B N 1
ATOM 1771 C CA . GLN B 1 59 ? 14.172 1.98 -5.641 1 97.69 59 GLN B CA 1
ATOM 1772 C C . GLN B 1 59 ? 13.234 3.037 -5.051 1 97.69 59 GLN B C 1
ATOM 1774 O O . GLN B 1 59 ? 12.016 2.867 -5.055 1 97.69 59 GLN B O 1
ATOM 1779 N N . ASN B 1 60 ? 13.875 4.145 -4.609 1 97.25 60 ASN B N 1
ATOM 1780 C CA . ASN B 1 60 ? 13.102 5.199 -3.957 1 97.25 60 ASN B CA 1
ATOM 1781 C C . ASN B 1 60 ? 12.102 5.836 -4.918 1 97.25 60 ASN B C 1
ATOM 1783 O O . ASN B 1 60 ? 10.969 6.133 -4.539 1 97.25 60 ASN B O 1
ATOM 1787 N N . GLN B 1 61 ? 12.523 6.016 -6.098 1 97.44 61 GLN B N 1
ATOM 1788 C CA . GLN B 1 61 ? 11.625 6.582 -7.098 1 97.44 61 GLN B CA 1
ATOM 1789 C C . GLN B 1 61 ? 10.398 5.688 -7.305 1 97.44 61 GLN B C 1
ATOM 1791 O O . GLN B 1 61 ? 9.266 6.168 -7.289 1 97.44 61 GLN B O 1
ATOM 1796 N N . VAL B 1 62 ? 10.602 4.422 -7.453 1 98.12 62 VAL B N 1
ATOM 1797 C CA . VAL B 1 62 ? 9.508 3.486 -7.695 1 98.12 62 VAL B CA 1
ATOM 1798 C C . VAL B 1 62 ? 8.586 3.441 -6.477 1 98.12 62 VAL B C 1
ATOM 1800 O O . VAL B 1 62 ? 7.359 3.486 -6.613 1 98.12 62 VAL B O 1
ATOM 1803 N N . VAL B 1 63 ? 9.195 3.363 -5.344 1 98.56 63 VAL B N 1
ATOM 1804 C CA . VAL B 1 63 ? 8.422 3.264 -4.105 1 98.56 63 VAL B CA 1
ATOM 1805 C C . VAL B 1 63 ? 7.578 4.52 -3.922 1 98.56 63 VAL B C 1
ATOM 1807 O O . VAL B 1 63 ? 6.379 4.434 -3.641 1 98.56 63 VAL B O 1
ATOM 1810 N N . VAL B 1 64 ? 8.156 5.688 -4.117 1 98.25 64 VAL B N 1
ATOM 1811 C CA . VAL B 1 64 ? 7.434 6.938 -3.908 1 98.25 64 VAL B CA 1
ATOM 1812 C C . VAL B 1 64 ? 6.336 7.078 -4.961 1 98.25 64 VAL B C 1
ATOM 1814 O O . VAL B 1 64 ? 5.238 7.559 -4.66 1 98.25 64 VAL B O 1
ATOM 1817 N N . GLU B 1 65 ? 6.598 6.648 -6.164 1 98.56 65 GLU B N 1
ATOM 1818 C CA . GLU B 1 65 ? 5.562 6.652 -7.191 1 98.56 65 GLU B CA 1
ATOM 1819 C C . GLU B 1 65 ? 4.402 5.734 -6.816 1 98.56 65 GLU B C 1
ATOM 1821 O O . GLU B 1 65 ? 3.24 6.055 -7.074 1 98.56 65 GLU B O 1
ATOM 1826 N N . ALA B 1 66 ? 4.699 4.562 -6.273 1 98.69 66 ALA B N 1
ATOM 1827 C CA . ALA B 1 66 ? 3.656 3.646 -5.812 1 98.69 66 ALA B CA 1
ATOM 1828 C C . ALA B 1 66 ? 2.832 4.277 -4.691 1 98.69 66 ALA B C 1
ATOM 1830 O O . ALA B 1 66 ? 1.604 4.16 -4.676 1 98.69 66 ALA B O 1
ATOM 1831 N N . ILE B 1 67 ? 3.52 4.969 -3.725 1 98.69 67 ILE B N 1
ATOM 1832 C CA . ILE B 1 67 ? 2.838 5.652 -2.633 1 98.69 67 ILE B CA 1
ATOM 1833 C C . ILE B 1 67 ? 1.921 6.738 -3.195 1 98.69 67 ILE B C 1
ATOM 1835 O O . ILE B 1 67 ? 0.755 6.84 -2.803 1 98.69 67 ILE B O 1
ATOM 1839 N N . LEU B 1 68 ? 2.443 7.5 -4.105 1 98.56 68 LEU B N 1
ATOM 1840 C CA . LEU B 1 68 ? 1.683 8.586 -4.719 1 98.56 68 LEU B CA 1
ATOM 1841 C C . LEU B 1 68 ? 0.465 8.039 -5.457 1 98.56 68 LEU B C 1
ATOM 1843 O O . LEU B 1 68 ? -0.643 8.555 -5.305 1 98.56 68 LEU B O 1
ATOM 1847 N N . ALA B 1 69 ? 0.634 7.023 -6.266 1 98.44 69 ALA B N 1
ATOM 1848 C CA . ALA B 1 69 ? -0.477 6.434 -7.008 1 98.44 69 ALA B CA 1
ATOM 1849 C C . ALA B 1 69 ? -1.567 5.938 -6.059 1 98.44 69 ALA B C 1
ATOM 1851 O O . ALA B 1 69 ? -2.758 6.125 -6.32 1 98.44 69 ALA B O 1
ATOM 1852 N N . THR B 1 70 ? -1.133 5.316 -4.992 1 98.69 70 THR B N 1
ATOM 1853 C CA . THR B 1 70 ? -2.07 4.828 -3.984 1 98.69 70 THR B CA 1
ATOM 1854 C C . THR B 1 70 ? -2.826 5.988 -3.344 1 98.69 70 THR B C 1
ATOM 1856 O O . THR B 1 70 ? -4.055 5.969 -3.264 1 98.69 70 THR B O 1
ATOM 1859 N N . ALA B 1 71 ? -2.076 7.008 -2.918 1 98.56 71 ALA B N 1
ATOM 1860 C CA . ALA B 1 71 ? -2.672 8.164 -2.258 1 98.56 71 ALA B CA 1
ATOM 1861 C C . ALA B 1 71 ? -3.682 8.859 -3.17 1 98.56 71 ALA B C 1
ATOM 1863 O O . ALA B 1 71 ? -4.797 9.18 -2.742 1 98.56 71 ALA B O 1
ATOM 1864 N N . VAL B 1 72 ? -3.289 9.047 -4.414 1 97.81 72 VAL B N 1
ATOM 1865 C CA . VAL B 1 72 ? -4.145 9.734 -5.375 1 97.81 72 VAL B CA 1
ATOM 1866 C C . VAL B 1 72 ? -5.398 8.898 -5.633 1 97.81 72 VAL B C 1
ATOM 1868 O O . VAL B 1 72 ? -6.504 9.438 -5.719 1 97.81 72 VAL B O 1
ATOM 1871 N N . THR B 1 73 ? -5.281 7.59 -5.77 1 98.25 73 THR B N 1
ATOM 1872 C CA . THR B 1 73 ? -6.426 6.715 -6.012 1 98.25 73 THR B CA 1
ATOM 1873 C C . THR B 1 73 ? -7.434 6.816 -4.871 1 98.25 73 THR B C 1
ATOM 1875 O O . THR B 1 73 ? -8.633 7 -5.109 1 98.25 73 THR B O 1
ATOM 1878 N N . TYR B 1 74 ? -6.914 6.727 -3.639 1 98.44 74 TYR B N 1
ATOM 1879 C CA . TYR B 1 74 ? -7.812 6.863 -2.496 1 98.44 74 TYR B CA 1
ATOM 1880 C C . TYR B 1 74 ? -8.453 8.242 -2.467 1 98.44 74 TYR B C 1
ATOM 1882 O O . TYR B 1 74 ? -9.656 8.367 -2.23 1 98.44 74 TYR B O 1
ATOM 1890 N N . ALA B 1 75 ? -7.656 9.281 -2.682 1 98.06 75 ALA B N 1
ATOM 1891 C CA . ALA B 1 75 ? -8.18 10.641 -2.643 1 98.06 75 ALA B CA 1
ATOM 1892 C C . ALA B 1 75 ? -9.281 10.844 -3.684 1 98.06 75 ALA B C 1
ATOM 1894 O O . ALA B 1 75 ? -10.328 11.422 -3.387 1 98.06 75 ALA B O 1
ATOM 1895 N N . ARG B 1 76 ? -9.062 10.32 -4.887 1 96.88 76 ARG B N 1
ATOM 1896 C CA . ARG B 1 76 ? -10.07 10.422 -5.938 1 96.88 76 ARG B CA 1
ATOM 1897 C C . ARG B 1 76 ? -11.32 9.633 -5.57 1 96.88 76 ARG B C 1
ATOM 1899 O O . ARG B 1 76 ? -12.422 9.938 -6.051 1 96.88 76 ARG B O 1
ATOM 1906 N N . GLY B 1 77 ? -11.141 8.625 -4.746 1 96.94 77 GLY B N 1
ATOM 1907 C CA . GLY B 1 77 ? -12.258 7.836 -4.25 1 96.94 77 GLY B CA 1
ATOM 1908 C C . GLY B 1 77 ? -13.008 8.508 -3.115 1 96.94 77 GLY B C 1
ATOM 1909 O O . GLY B 1 77 ? -13.969 7.949 -2.588 1 96.94 77 GLY B O 1
ATOM 1910 N N . GLY B 1 78 ? -12.539 9.719 -2.648 1 96.88 78 GLY B N 1
ATOM 1911 C CA . GLY B 1 78 ? -13.258 10.492 -1.652 1 96.88 78 GLY B CA 1
ATOM 1912 C C . GLY B 1 78 ? -12.625 10.422 -0.274 1 96.88 78 GLY B C 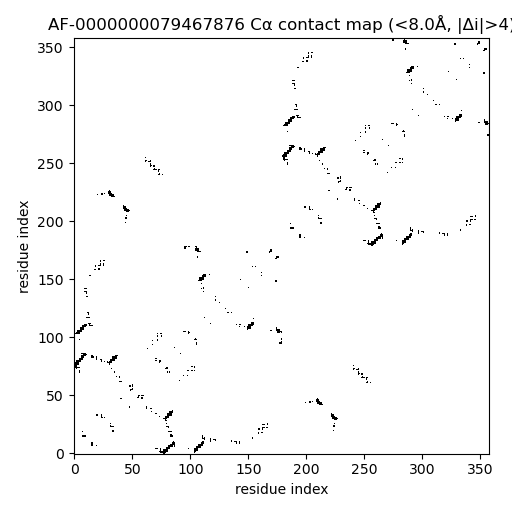1
ATOM 1913 O O . GLY B 1 78 ? -13.164 10.977 0.688 1 96.88 78 GLY B O 1
ATOM 1914 N N . TYR B 1 79 ? -11.484 9.773 -0.159 1 98.25 79 TYR B N 1
ATOM 1915 C CA . TYR B 1 79 ? -10.836 9.617 1.136 1 98.25 79 TYR B CA 1
ATOM 1916 C C . TYR B 1 79 ? -9.914 10.797 1.436 1 98.25 79 TYR B C 1
ATOM 1918 O O . TYR B 1 79 ? -9.25 11.312 0.54 1 98.25 79 TYR B O 1
ATOM 1926 N N . GLU B 1 80 ? -9.906 11.242 2.645 1 98.25 80 GLU B N 1
ATOM 1927 C CA . GLU B 1 80 ? -8.758 11.992 3.135 1 98.25 80 GLU B CA 1
ATOM 1928 C C . GLU B 1 80 ? -7.586 11.062 3.445 1 98.25 80 GLU B C 1
ATOM 1930 O O . GLU B 1 80 ? -7.707 10.148 4.27 1 98.25 80 GLU B O 1
ATOM 1935 N N . VAL B 1 81 ? -6.516 11.305 2.799 1 98.62 81 VAL B N 1
ATOM 1936 C CA . VAL B 1 81 ? -5.371 10.406 2.92 1 98.62 81 VAL B CA 1
ATOM 1937 C C . VAL B 1 81 ? -4.289 11.07 3.77 1 98.62 81 VAL B C 1
ATOM 1939 O O . VAL B 1 81 ? -3.807 12.156 3.438 1 98.62 81 VAL B O 1
ATOM 1942 N N . VAL B 1 82 ? -3.93 10.461 4.871 1 98.62 82 VAL B N 1
ATOM 1943 C CA . VAL B 1 82 ? -2.754 10.852 5.645 1 98.62 82 VAL B CA 1
ATOM 1944 C C . VAL B 1 82 ? -1.602 9.898 5.352 1 98.62 82 VAL B C 1
ATOM 1946 O O . VAL B 1 82 ? -1.651 8.727 5.73 1 98.62 82 VAL B O 1
ATOM 1949 N N . ALA B 1 83 ? -0.657 10.359 4.625 1 98.44 83 ALA B N 1
ATOM 1950 C CA . ALA B 1 83 ? 0.552 9.594 4.352 1 98.44 83 ALA B CA 1
ATOM 1951 C C . ALA B 1 83 ? 1.701 10.031 5.254 1 98.44 83 ALA B C 1
ATOM 1953 O O . ALA B 1 83 ? 2.117 11.195 5.215 1 98.44 83 ALA B O 1
ATOM 1954 N N . ASP B 1 84 ? 2.211 9.117 6.047 1 97 84 ASP B N 1
ATOM 1955 C CA . ASP B 1 84 ? 3.262 9.523 6.973 1 97 84 ASP B CA 1
ATOM 1956 C C . ASP B 1 84 ? 4.582 8.828 6.648 1 97 84 ASP B C 1
ATOM 1958 O O . ASP B 1 84 ? 4.59 7.699 6.156 1 97 84 ASP B O 1
ATOM 1962 N N . GLY B 1 85 ? 5.691 9.508 6.871 1 93.38 85 GLY B N 1
ATOM 1963 C CA . GLY B 1 85 ? 7.043 9.008 6.66 1 93.38 85 GLY B CA 1
ATOM 1964 C C . GLY B 1 85 ? 8.07 10.117 6.535 1 93.38 85 GLY B C 1
ATOM 1965 O O . GLY B 1 85 ? 7.777 11.281 6.828 1 93.38 85 GLY B O 1
ATOM 1966 N N . ILE B 1 86 ? 9.305 9.711 6.27 1 89 86 ILE B N 1
ATOM 1967 C CA . ILE B 1 86 ? 10.344 10.688 5.969 1 89 86 ILE B CA 1
ATOM 1968 C C . ILE B 1 86 ? 10.141 11.242 4.559 1 89 86 ILE B C 1
ATOM 1970 O O . ILE B 1 86 ? 10.266 10.516 3.574 1 89 86 ILE B O 1
ATOM 1974 N N . ILE B 1 87 ? 9.742 12.5 4.527 1 91.5 87 ILE B N 1
ATOM 1975 C CA . ILE B 1 87 ? 9.445 13.156 3.258 1 91.5 87 ILE B CA 1
ATOM 1976 C C . ILE B 1 87 ? 10.562 14.141 2.916 1 91.5 87 ILE B C 1
ATOM 1978 O O . ILE B 1 87 ? 10.695 15.18 3.559 1 91.5 87 ILE B O 1
ATOM 1982 N N . THR B 1 88 ? 11.336 13.75 1.907 1 88.06 88 THR B N 1
ATOM 1983 C CA . THR B 1 88 ? 12.398 14.625 1.425 1 88.06 88 THR B CA 1
ATOM 1984 C C . THR B 1 88 ? 11.844 15.633 0.421 1 88.06 88 THR B C 1
ATOM 1986 O O . THR B 1 88 ? 10.68 15.547 0.02 1 88.06 88 THR B O 1
ATOM 1989 N N . ASP B 1 89 ? 12.656 16.562 -0.018 1 88.19 89 ASP B N 1
ATOM 1990 C CA . ASP B 1 89 ? 12.227 17.625 -0.926 1 88.19 89 ASP B CA 1
ATOM 1991 C C . ASP B 1 89 ? 11.758 17.047 -2.26 1 88.19 89 ASP B C 1
ATOM 1993 O O . ASP B 1 89 ? 10.75 17.484 -2.816 1 88.19 89 ASP B O 1
ATOM 1997 N N . TRP B 1 90 ? 12.523 16.125 -2.758 1 90.56 90 TRP B N 1
ATOM 1998 C CA . TRP B 1 90 ? 12.133 15.578 -4.051 1 90.56 90 TRP B CA 1
ATOM 1999 C C . TRP B 1 90 ? 10.828 14.789 -3.938 1 90.56 90 TRP B C 1
ATOM 2001 O O . TRP B 1 90 ? 10.008 14.805 -4.852 1 90.56 90 TRP B O 1
ATOM 2011 N N . VAL B 1 91 ? 10.578 14.125 -2.852 1 93.56 91 VAL B N 1
ATOM 2012 C CA . VAL B 1 91 ? 9.328 13.414 -2.627 1 93.56 91 VAL B CA 1
ATOM 2013 C C . VAL B 1 91 ? 8.172 14.414 -2.553 1 93.56 91 VAL B C 1
ATOM 2015 O O . VAL B 1 91 ? 7.129 14.211 -3.18 1 93.56 91 VAL B O 1
ATOM 2018 N N . LYS B 1 92 ? 8.406 15.453 -1.754 1 93.12 92 LYS B N 1
ATOM 2019 C CA . LYS B 1 92 ? 7.414 16.516 -1.645 1 93.12 92 LYS B CA 1
ATOM 2020 C C . LYS B 1 92 ? 7.039 17.062 -3.018 1 93.12 92 LYS B C 1
ATOM 2022 O O . LYS B 1 92 ? 5.855 17.219 -3.332 1 93.12 92 LYS B O 1
ATOM 2027 N N . GLN B 1 93 ? 8.047 17.297 -3.846 1 94.25 93 GLN B N 1
ATOM 2028 C CA . GLN B 1 93 ? 7.797 17.844 -5.172 1 94.25 93 GLN B CA 1
ATOM 2029 C C . GLN B 1 93 ? 7.02 16.859 -6.043 1 94.25 93 GLN B C 1
ATOM 2031 O O . GLN B 1 93 ? 6.133 17.266 -6.797 1 94.25 93 GLN B O 1
ATOM 2036 N N . LEU B 1 94 ? 7.328 15.609 -5.984 1 95.69 94 LEU B N 1
ATOM 2037 C CA . LEU B 1 94 ? 6.59 14.594 -6.723 1 95.69 94 LEU B CA 1
ATOM 2038 C C . LEU B 1 94 ? 5.117 14.594 -6.32 1 95.69 94 LEU B C 1
ATOM 2040 O O . LEU B 1 94 ? 4.234 14.461 -7.168 1 95.69 94 LEU B O 1
ATOM 2044 N N . PHE B 1 95 ? 4.852 14.742 -5.016 1 97.25 95 PHE B N 1
ATOM 2045 C CA . PHE B 1 95 ? 3.475 14.766 -4.535 1 97.25 95 PHE B CA 1
ATOM 2046 C C . PHE B 1 95 ? 2.771 16.047 -4.984 1 97.25 95 PHE B C 1
ATOM 2048 O O . PHE B 1 95 ? 1.58 16.016 -5.305 1 97.25 95 PHE B O 1
ATOM 2055 N N . VAL B 1 96 ? 3.498 17.141 -4.984 1 96.56 96 VAL B N 1
ATOM 2056 C CA . VAL B 1 96 ? 2.914 18.391 -5.469 1 96.56 96 VAL B CA 1
ATOM 2057 C C . VAL B 1 96 ? 2.465 18.219 -6.918 1 96.56 96 VAL B C 1
ATOM 2059 O O . VAL B 1 96 ? 1.314 18.516 -7.258 1 96.56 96 VAL B O 1
ATOM 2062 N N . ASP B 1 97 ? 3.344 17.703 -7.754 1 97.06 97 ASP B N 1
ATOM 2063 C CA . ASP B 1 97 ? 3.039 17.516 -9.172 1 97.06 97 ASP B CA 1
ATOM 2064 C C . ASP B 1 97 ? 1.909 16.5 -9.352 1 97.06 97 ASP B C 1
ATOM 2066 O O . ASP B 1 97 ? 0.996 16.719 -10.156 1 97.06 97 ASP B O 1
ATOM 2070 N N . GLY B 1 98 ? 1.97 15.422 -8.609 1 96.69 98 GLY B N 1
ATOM 2071 C CA . GLY B 1 98 ? 0.957 14.383 -8.719 1 96.69 98 GLY B CA 1
ATOM 2072 C C . GLY B 1 98 ? -0.413 14.836 -8.242 1 96.69 98 GLY B C 1
ATOM 2073 O O . GLY B 1 98 ? -1.426 14.523 -8.875 1 96.69 98 GLY B O 1
ATOM 2074 N N . ALA B 1 99 ? -0.438 15.531 -7.125 1 96.5 99 ALA B N 1
ATOM 2075 C CA . ALA B 1 99 ? -1.7 16.047 -6.605 1 96.5 99 ALA B CA 1
ATOM 2076 C C . ALA B 1 99 ? -2.322 17.062 -7.57 1 96.5 99 ALA B C 1
ATOM 2078 O O . ALA B 1 99 ? -3.533 17.047 -7.801 1 96.5 99 ALA B O 1
ATOM 2079 N N . ARG B 1 100 ? -1.472 17.859 -8.102 1 96.12 100 ARG B N 1
ATOM 2080 C CA . ARG B 1 100 ? -1.938 18.828 -9.094 1 96.12 100 ARG B CA 1
ATOM 2081 C C . ARG B 1 100 ? -2.543 18.125 -10.305 1 96.12 100 ARG B C 1
ATOM 2083 O O . ARG B 1 100 ? -3.645 18.453 -10.742 1 96.12 100 ARG B O 1
ATOM 2090 N N . ALA B 1 101 ? -1.853 17.188 -10.852 1 96 101 ALA B N 1
ATOM 2091 C CA . ALA B 1 101 ? -2.322 16.438 -12.008 1 96 101 ALA B CA 1
ATOM 2092 C C . ALA B 1 101 ? -3.641 15.727 -11.703 1 96 101 ALA B C 1
ATOM 2094 O O . ALA B 1 101 ? -4.492 15.586 -12.586 1 96 101 ALA B O 1
ATOM 2095 N N . ALA B 1 102 ? -3.803 15.352 -10.469 1 95 102 ALA B N 1
ATOM 2096 C CA . ALA B 1 102 ? -4.984 14.586 -10.07 1 95 102 ALA B CA 1
ATOM 2097 C C . ALA B 1 102 ? -6.113 15.516 -9.633 1 95 102 ALA B C 1
ATOM 2099 O O . ALA B 1 102 ? -7.246 15.07 -9.43 1 95 102 ALA B O 1
ATOM 2100 N N . GLY B 1 103 ? -5.859 16.766 -9.406 1 94.88 103 GLY B N 1
ATOM 2101 C CA . GLY B 1 103 ? -6.844 17.719 -8.93 1 94.88 103 GLY B CA 1
ATOM 2102 C C . GLY B 1 103 ? -7.211 17.516 -7.469 1 94.88 103 GLY B C 1
ATOM 2103 O O . GLY B 1 103 ? -8.375 17.672 -7.086 1 94.88 103 GLY B O 1
ATOM 2104 N N . VAL B 1 104 ? -6.262 17.094 -6.672 1 95.38 104 VAL B N 1
ATOM 2105 C CA . VAL B 1 104 ? -6.527 16.859 -5.258 1 95.38 104 VAL B CA 1
ATOM 2106 C C . VAL B 1 104 ? -5.699 17.828 -4.41 1 95.38 104 VAL B C 1
ATOM 2108 O O . VAL B 1 104 ? -4.562 18.156 -4.758 1 95.38 104 VAL B O 1
ATOM 2111 N N . ALA B 1 105 ? -6.219 18.312 -3.342 1 96.06 105 ALA B N 1
ATOM 2112 C CA . ALA B 1 105 ? -5.508 19.188 -2.416 1 96.06 105 ALA B CA 1
ATOM 2113 C C . ALA B 1 105 ? -4.387 18.438 -1.702 1 96.06 105 ALA B C 1
ATOM 2115 O O . ALA B 1 105 ? -4.523 17.25 -1.396 1 96.06 105 ALA B O 1
ATOM 2116 N N . LEU B 1 106 ? -3.287 19.172 -1.468 1 97.38 106 LEU B N 1
ATOM 2117 C CA . LEU B 1 106 ? -2.129 18.609 -0.792 1 97.38 106 LEU B CA 1
ATOM 2118 C C . LEU B 1 106 ? -1.68 19.484 0.365 1 97.38 106 LEU B C 1
ATOM 2120 O O . LEU B 1 106 ? -1.432 20.688 0.177 1 97.38 106 LEU B O 1
ATOM 2124 N N . ASP B 1 107 ? -1.671 18.922 1.543 1 96.88 107 ASP B N 1
ATOM 2125 C CA . ASP B 1 107 ? -1.119 19.578 2.727 1 96.88 107 ASP B CA 1
ATOM 2126 C C . ASP B 1 107 ? 0.181 18.906 3.166 1 96.88 107 ASP B C 1
ATOM 2128 O O . ASP B 1 107 ? 0.388 17.719 2.916 1 96.88 107 ASP B O 1
ATOM 2132 N N . PHE B 1 108 ? 1.026 19.719 3.734 1 95.94 108 PHE B N 1
ATOM 2133 C CA . PHE B 1 108 ? 2.322 19.25 4.203 1 95.94 108 PHE B CA 1
ATOM 2134 C C . PHE B 1 108 ? 2.57 19.688 5.641 1 95.94 108 PHE B C 1
ATOM 2136 O O . PHE B 1 108 ? 2.49 20.875 5.957 1 95.94 108 PHE B O 1
ATOM 2143 N N . ILE B 1 109 ? 2.824 18.641 6.52 1 95 109 ILE B N 1
ATOM 2144 C CA . ILE B 1 109 ? 3.006 18.922 7.941 1 95 109 ILE B CA 1
ATOM 2145 C C . ILE B 1 109 ? 4.305 18.281 8.43 1 95 109 ILE B C 1
ATOM 2147 O O . ILE B 1 109 ? 4.551 17.094 8.188 1 95 109 ILE B O 1
ATOM 2151 N N . VAL B 1 110 ? 5.105 19.109 9.148 1 92.56 110 VAL B N 1
ATOM 2152 C CA . VAL B 1 110 ? 6.34 18.641 9.766 1 92.56 110 VAL B CA 1
ATOM 2153 C C . VAL B 1 110 ? 6.203 18.672 11.289 1 92.56 110 VAL B C 1
ATOM 2155 O O . VAL B 1 110 ? 6.047 19.75 11.875 1 92.56 110 VAL B O 1
ATOM 2158 N N . LEU B 1 111 ? 6.227 17.5 11.883 1 91.62 111 LEU B N 1
ATOM 2159 C CA . LEU B 1 111 ? 6.23 17.422 13.344 1 91.62 111 LEU B CA 1
ATOM 2160 C C . LEU B 1 111 ? 7.645 17.562 13.891 1 91.62 111 LEU B C 1
ATOM 2162 O O . LEU B 1 111 ? 8.547 16.828 13.5 1 91.62 111 LEU B O 1
ATOM 2166 N N . ILE B 1 112 ? 7.82 18.484 14.781 1 85.75 112 ILE B N 1
ATOM 2167 C CA . ILE B 1 112 ? 9.117 18.75 15.383 1 85.75 112 ILE B CA 1
ATOM 2168 C C . ILE B 1 112 ? 9.039 18.547 16.891 1 85.75 112 ILE B C 1
ATOM 2170 O O . ILE B 1 112 ? 8.477 19.391 17.609 1 85.75 112 ILE B O 1
ATOM 2174 N N . PRO B 1 113 ? 9.586 17.422 17.281 1 80.19 113 PRO B N 1
ATOM 2175 C CA . PRO B 1 113 ? 9.594 17.25 18.734 1 80.19 113 PRO B CA 1
ATOM 2176 C C . PRO B 1 113 ? 10.617 18.141 19.438 1 80.19 113 PRO B C 1
ATOM 2178 O O . PRO B 1 113 ? 11.5 18.703 18.781 1 80.19 113 PRO B O 1
ATOM 2181 N N . ASP B 1 114 ? 10.312 18.391 20.688 1 71.88 114 ASP B N 1
ATOM 2182 C CA . ASP B 1 114 ? 11.352 19.047 21.469 1 71.88 114 ASP B CA 1
ATOM 2183 C C . ASP B 1 114 ? 12.672 18.281 21.406 1 71.88 114 ASP B C 1
ATOM 2185 O O . ASP B 1 114 ? 12.672 17.047 21.453 1 71.88 114 ASP B O 1
ATOM 2189 N N . GLN B 1 115 ? 13.711 19.062 20.969 1 61.06 115 GLN B N 1
ATOM 2190 C CA . GLN B 1 115 ? 15.023 18.469 20.781 1 61.06 115 GLN B CA 1
ATOM 2191 C C . GLN B 1 115 ? 15.352 17.5 21.922 1 61.06 115 GLN B C 1
ATOM 2193 O O . GLN B 1 115 ? 15.914 16.422 21.688 1 61.06 115 GLN B O 1
ATOM 2198 N N . ALA B 1 116 ? 15.062 17.953 23.062 1 57.91 116 ALA B N 1
ATOM 2199 C CA . ALA B 1 116 ? 15.375 17.125 24.234 1 57.91 116 ALA B CA 1
ATOM 2200 C C . ALA B 1 116 ? 14.609 15.805 24.188 1 57.91 116 ALA B C 1
ATOM 2202 O O . ALA B 1 116 ? 15.156 14.75 24.516 1 57.91 116 ALA B O 1
ATOM 2203 N N . ILE B 1 117 ? 13.484 15.797 23.734 1 57.81 117 ILE B N 1
ATOM 2204 C CA . ILE B 1 117 ? 12.633 14.609 23.703 1 57.81 117 ILE B CA 1
ATOM 2205 C C . ILE B 1 117 ? 13.062 13.703 22.547 1 57.81 117 ILE B C 1
ATOM 2207 O O . ILE B 1 117 ? 13.125 12.484 22.688 1 57.81 117 ILE B O 1
ATOM 2211 N N . ALA B 1 118 ? 13.414 14.328 21.422 1 57.69 118 ALA B N 1
ATOM 2212 C CA . ALA B 1 118 ? 13.828 13.562 20.25 1 57.69 118 ALA B CA 1
ATOM 2213 C C . ALA B 1 118 ? 15.094 12.758 20.547 1 57.69 118 ALA B C 1
ATOM 2215 O O . ALA B 1 118 ? 15.203 11.594 20.156 1 57.69 118 ALA B O 1
ATOM 2216 N N . ALA B 1 119 ? 15.938 13.414 21.219 1 57 119 ALA B N 1
ATOM 2217 C CA . ALA B 1 119 ? 17.188 12.781 21.594 1 57 119 ALA B CA 1
ATOM 2218 C C . ALA B 1 119 ? 16.953 11.602 22.531 1 57 119 ALA B C 1
ATOM 2220 O O . ALA B 1 119 ? 17.609 10.562 22.422 1 57 119 ALA B O 1
ATOM 2221 N N . GLU B 1 120 ? 1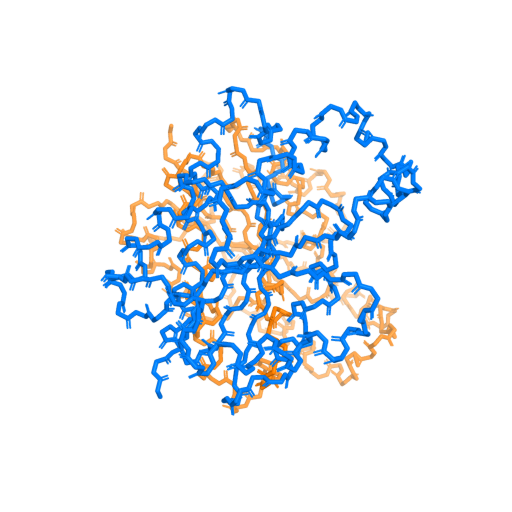6.094 11.766 23.391 1 57.66 120 GLU B N 1
ATOM 2222 C CA . GLU B 1 120 ? 15.812 10.719 24.375 1 57.66 120 GLU B CA 1
ATOM 2223 C C . GLU B 1 120 ? 15.133 9.523 23.719 1 57.66 120 GLU B C 1
ATOM 2225 O O . GLU B 1 120 ? 15.469 8.375 24.016 1 57.66 120 GLU B O 1
ATOM 2230 N N . ARG B 1 121 ? 14.195 9.695 22.906 1 55.66 121 ARG B N 1
ATOM 2231 C CA . ARG B 1 121 ? 13.438 8.617 22.281 1 55.66 121 ARG B CA 1
ATOM 2232 C C . ARG B 1 121 ? 14.289 7.867 21.266 1 55.66 121 ARG B C 1
ATOM 2234 O O . ARG B 1 121 ? 14.164 6.648 21.125 1 55.66 121 ARG B O 1
ATOM 2241 N N . GLY B 1 122 ? 15.031 8.57 20.484 1 53.41 122 GLY B N 1
ATOM 2242 C CA . GLY B 1 122 ? 15.977 7.906 19.609 1 53.41 122 GLY B CA 1
ATOM 2243 C C . GLY B 1 122 ? 16.875 6.918 20.312 1 53.41 122 GLY B C 1
ATOM 2244 O O . GLY B 1 122 ? 17.219 5.875 19.766 1 53.41 122 GLY B O 1
ATOM 2245 N N . ARG B 1 123 ? 17.094 7.34 21.5 1 51.59 123 ARG B N 1
ATOM 2246 C CA . ARG B 1 123 ? 17.953 6.48 22.328 1 51.59 123 ARG B CA 1
ATOM 2247 C C . ARG B 1 123 ? 17.203 5.23 22.766 1 51.59 123 ARG B C 1
ATOM 2249 O O . ARG B 1 123 ? 17.781 4.141 22.828 1 51.59 123 ARG B O 1
ATOM 2256 N N . THR B 1 124 ? 16 5.328 23.062 1 50.31 124 THR B N 1
ATOM 2257 C CA . THR B 1 124 ? 15.266 4.258 23.719 1 50.31 124 THR B CA 1
ATOM 2258 C C . THR B 1 124 ? 14.695 3.281 22.688 1 50.31 124 THR B C 1
ATOM 2260 O O . THR B 1 124 ? 14.328 2.156 23.031 1 50.31 124 THR B O 1
ATOM 2263 N N . ARG B 1 125 ? 14.172 3.664 21.562 1 48.97 125 ARG B N 1
ATOM 2264 C CA . ARG B 1 125 ? 13.547 2.748 20.609 1 48.97 125 ARG B CA 1
ATOM 2265 C C . ARG B 1 125 ? 14.586 1.832 19.969 1 48.97 125 ARG B C 1
ATOM 2267 O O . ARG B 1 125 ? 14.258 1.033 19.094 1 48.97 125 ARG B O 1
ATOM 2274 N N . SER B 1 126 ? 15.812 2.154 20.156 1 40.94 126 SER B N 1
ATOM 2275 C CA . SER B 1 126 ? 16.75 1.337 19.406 1 40.94 126 SER B CA 1
ATOM 2276 C C . SER B 1 126 ? 16.547 -0.148 19.672 1 40.94 126 SER B C 1
ATOM 2278 O O . SER B 1 126 ? 17.359 -0.782 20.344 1 40.94 126 SER B O 1
ATOM 2280 N N . ALA B 1 127 ? 15.547 -0.667 19.953 1 40.56 127 ALA B N 1
ATOM 2281 C CA . ALA B 1 127 ? 15.914 -2.068 19.781 1 40.56 127 ALA B CA 1
ATOM 2282 C C . ALA B 1 127 ? 16.719 -2.268 18.5 1 40.56 127 ALA B C 1
ATOM 2284 O O . ALA B 1 127 ? 17.656 -3.062 18.469 1 40.56 127 ALA B O 1
ATOM 2285 N N . ASP B 1 128 ? 16.062 -2.541 17.297 1 37.84 128 ASP B N 1
ATOM 2286 C CA . ASP B 1 128 ? 16.891 -2.547 16.094 1 37.84 128 ASP B CA 1
ATOM 2287 C C . ASP B 1 128 ? 17.594 -1.205 15.906 1 37.84 128 ASP B C 1
ATOM 2289 O O . ASP B 1 128 ? 16.938 -0.182 15.688 1 37.84 128 ASP B O 1
ATOM 2293 N N . PRO B 1 129 ? 18.672 -1.1 16.562 1 37.5 129 PRO B N 1
ATOM 2294 C CA . PRO B 1 129 ? 19.531 0.092 16.547 1 37.5 129 PRO B CA 1
ATOM 2295 C C . PRO B 1 129 ? 19.641 0.726 15.164 1 37.5 129 PRO B C 1
ATOM 2297 O O . PRO B 1 129 ? 20.141 0.099 14.227 1 37.5 129 PRO B O 1
ATOM 2300 N N . LEU B 1 130 ? 18.625 1.151 14.508 1 37.66 130 LEU B N 1
ATOM 2301 C CA . LEU B 1 130 ? 19.344 1.939 13.516 1 37.66 130 LEU B CA 1
ATOM 2302 C C . LEU B 1 130 ? 20.594 2.572 14.117 1 37.66 130 LEU B C 1
ATOM 2304 O O . LEU B 1 130 ? 20.5 3.307 15.102 1 37.66 130 LEU B O 1
ATOM 2308 N N . PRO B 1 131 ? 21.688 1.865 14.195 1 36.84 131 PRO B N 1
ATOM 2309 C CA . PRO B 1 131 ? 22.891 2.41 14.852 1 36.84 131 PRO B CA 1
ATOM 2310 C C . PRO B 1 131 ? 22.859 3.932 14.961 1 36.84 131 PRO B C 1
ATOM 2312 O O . PRO B 1 131 ? 23.016 4.48 16.047 1 36.84 131 PRO B O 1
ATOM 2315 N N . HIS B 1 132 ? 23.734 4.691 14.07 1 36.97 132 HIS B N 1
ATOM 2316 C CA . HIS B 1 132 ? 24.391 5.992 14.148 1 36.97 132 HIS B CA 1
ATOM 2317 C C . HIS B 1 132 ? 23.359 7.121 14.188 1 36.97 132 HIS B C 1
ATOM 2319 O O . HIS B 1 132 ? 22.438 7.16 13.375 1 36.97 132 HIS B O 1
ATOM 2325 N N . TYR B 1 133 ? 23.016 7.789 15.344 1 43.5 133 TYR B N 1
ATOM 2326 C CA . TYR B 1 133 ? 22.562 9.109 15.781 1 43.5 133 TYR B CA 1
ATOM 2327 C C . TYR B 1 133 ? 22.688 10.125 14.656 1 43.5 133 TYR B C 1
ATOM 2329 O O . TYR B 1 133 ? 21.859 11.023 14.523 1 43.5 133 TYR B O 1
ATOM 2337 N N . SER B 1 134 ? 23.688 9.883 13.82 1 48.09 134 SER B N 1
ATOM 2338 C CA . SER B 1 134 ? 24.031 10.859 12.789 1 48.09 134 SER B CA 1
ATOM 2339 C C . SER B 1 134 ? 22.875 11.062 11.82 1 48.09 134 SER B C 1
ATOM 2341 O O . SER B 1 134 ? 22.484 12.195 11.531 1 48.09 134 SER B O 1
ATOM 2343 N N . PRO B 1 135 ? 22.203 9.977 11.531 1 53.22 135 PRO B N 1
ATOM 2344 C CA . PRO B 1 135 ? 21.125 10.203 10.57 1 53.22 135 PRO B CA 1
ATOM 2345 C C . PRO B 1 135 ? 19.906 10.875 11.195 1 53.22 135 PRO B C 1
ATOM 2347 O O . PRO B 1 135 ? 19.234 11.68 10.539 1 53.22 135 PRO B O 1
ATOM 2350 N N . TYR B 1 136 ? 19.781 10.625 12.445 1 56.22 136 TYR B N 1
ATOM 2351 C CA . TYR B 1 136 ? 18.688 11.297 13.141 1 56.22 136 TYR B CA 1
ATOM 2352 C C . TYR B 1 136 ? 18.969 12.789 13.281 1 56.22 136 TYR B C 1
ATOM 2354 O O . TYR B 1 136 ? 18.094 13.609 12.969 1 56.22 136 TYR B O 1
ATOM 2362 N N . GLU B 1 137 ? 20.141 13.031 13.875 1 57.94 137 GLU B N 1
ATOM 2363 C CA . GLU B 1 137 ? 20.5 14.438 14.023 1 57.94 137 GLU B CA 1
ATOM 2364 C C . GLU B 1 137 ? 20.453 15.164 12.68 1 57.94 137 GLU B C 1
ATOM 2366 O O . GLU B 1 137 ? 20.016 16.312 12.602 1 57.94 137 GLU B O 1
ATOM 2371 N N . ALA B 1 138 ? 20.922 14.469 11.734 1 62.66 138 ALA B N 1
ATOM 2372 C CA . ALA B 1 138 ? 20.891 15.055 10.398 1 62.66 138 ALA B CA 1
ATOM 2373 C C . ALA B 1 138 ? 19.453 15.25 9.914 1 62.66 138 ALA B C 1
ATOM 2375 O O . ALA B 1 138 ? 19.125 16.281 9.312 1 62.66 138 ALA B O 1
ATOM 2376 N N . LEU B 1 139 ? 18.672 14.344 10.32 1 63.25 139 LEU B N 1
ATOM 2377 C CA . LEU B 1 139 ? 17.281 14.453 9.922 1 63.25 139 LEU B CA 1
ATOM 2378 C C . LEU B 1 139 ? 16.562 15.562 10.695 1 63.25 139 LEU B C 1
ATOM 2380 O O . LEU B 1 139 ? 15.836 16.359 10.117 1 63.25 139 LEU B O 1
ATOM 2384 N N . TYR B 1 140 ? 16.938 15.586 11.969 1 63.47 140 TYR B N 1
ATOM 2385 C CA . TYR B 1 140 ? 16.344 16.625 12.789 1 63.47 140 TYR B CA 1
ATOM 2386 C C . TYR B 1 140 ? 16.734 18.016 12.289 1 63.47 140 TYR B C 1
ATOM 2388 O O . TYR B 1 140 ? 15.898 18.906 12.18 1 63.47 140 TYR B O 1
ATOM 2396 N N . GLY B 1 141 ? 18.047 18.156 12.078 1 62.47 141 GLY B N 1
ATOM 2397 C CA . GLY B 1 141 ? 18.531 19.422 11.57 1 62.47 141 GLY B CA 1
ATOM 2398 C C . GLY B 1 141 ? 17.875 19.844 10.273 1 62.47 141 GLY B C 1
ATOM 2399 O O . GLY B 1 141 ? 17.531 21.016 10.086 1 62.47 141 GLY B O 1
ATOM 2400 N N . LYS B 1 142 ? 17.641 18.953 9.477 1 64.31 142 LYS B N 1
ATOM 2401 C CA . LYS B 1 142 ? 17 19.234 8.188 1 64.31 142 LYS B CA 1
ATOM 2402 C C . LYS B 1 142 ? 15.562 19.703 8.375 1 64.31 142 LYS B C 1
ATOM 2404 O O . LYS B 1 142 ? 15.133 20.672 7.73 1 64.31 142 LYS B O 1
ATOM 2409 N N . PHE B 1 143 ? 14.875 19.078 9.234 1 64.38 143 PHE B N 1
ATOM 2410 C CA . PHE B 1 143 ? 13.469 19.422 9.422 1 64.38 143 PHE B CA 1
ATOM 2411 C C . PHE B 1 143 ? 13.336 20.766 10.141 1 64.38 143 PHE B C 1
ATOM 2413 O O . PHE B 1 143 ? 12.43 21.547 9.836 1 64.38 143 PHE B O 1
ATOM 2420 N N . ALA B 1 144 ? 14.227 21.031 11.039 1 59 144 ALA B N 1
ATOM 2421 C CA . ALA B 1 144 ? 14.156 22.266 11.836 1 59 144 ALA B CA 1
ATOM 2422 C C . ALA B 1 144 ? 14.391 23.5 10.961 1 59 144 ALA B C 1
ATOM 2424 O O . ALA B 1 144 ? 13.844 24.562 11.227 1 59 144 ALA B O 1
ATOM 2425 N N . ALA B 1 145 ? 15.258 23.359 10.031 1 58.66 145 ALA B N 1
ATOM 2426 C CA . ALA B 1 145 ? 15.648 24.516 9.227 1 58.66 145 ALA B CA 1
ATOM 2427 C C . ALA B 1 145 ? 14.617 24.797 8.141 1 58.66 145 ALA B C 1
ATOM 2429 O O . ALA B 1 145 ? 14.406 25.953 7.758 1 58.66 145 ALA B O 1
ATOM 2430 N N . GLU B 1 146 ? 14.227 23.891 7.477 1 55.94 146 GLU B N 1
ATOM 2431 C CA . GLU B 1 146 ? 13.656 24.078 6.145 1 55.94 146 GLU B CA 1
ATOM 2432 C C . GLU B 1 146 ? 12.211 24.547 6.234 1 55.94 146 GLU B C 1
ATOM 2434 O O . GLU B 1 146 ? 11.773 25.391 5.434 1 55.94 146 GLU B O 1
ATOM 2439 N N . ASP B 1 147 ? 11.219 23.969 7.047 1 61.16 147 ASP B N 1
ATOM 2440 C CA . ASP B 1 147 ? 9.836 24.219 6.66 1 61.16 147 ASP B CA 1
ATOM 2441 C C . ASP B 1 147 ? 9.07 24.906 7.789 1 61.16 147 ASP B C 1
ATOM 2443 O O . ASP B 1 147 ? 8.141 24.328 8.352 1 61.16 147 ASP B O 1
ATOM 2447 N N . ALA B 1 148 ? 9.5 26.156 8.094 1 64.12 148 ALA B N 1
ATOM 2448 C CA . ALA B 1 148 ? 8.906 26.828 9.242 1 64.12 148 ALA B CA 1
ATOM 2449 C C . ALA B 1 148 ? 7.395 26.969 9.078 1 64.12 148 ALA B C 1
ATOM 2451 O O . ALA B 1 148 ? 6.641 26.844 10.047 1 64.12 148 ALA B O 1
ATOM 2452 N N . ALA B 1 149 ? 7.031 27.109 7.867 1 77.94 149 ALA B N 1
ATOM 2453 C CA . ALA B 1 149 ? 5.609 27.375 7.66 1 77.94 149 ALA B CA 1
ATOM 2454 C C . ALA B 1 149 ? 4.785 26.109 7.883 1 77.94 149 ALA B C 1
ATOM 2456 O O . ALA B 1 149 ? 3.605 26.172 8.227 1 77.94 149 ALA B O 1
ATOM 2457 N N . HIS B 1 150 ? 5.367 25.031 7.848 1 89.06 150 HIS B N 1
ATOM 2458 C CA . HIS B 1 150 ? 4.648 23.766 7.941 1 89.06 150 HIS B CA 1
ATOM 2459 C C . HIS B 1 150 ? 5.047 23 9.195 1 89.06 150 HIS B C 1
ATOM 2461 O O . HIS B 1 150 ? 4.5 21.922 9.477 1 89.06 150 HIS B O 1
ATOM 2467 N N . ALA B 1 151 ? 5.926 23.609 9.93 1 88.56 151 ALA B N 1
ATOM 2468 C CA . ALA B 1 151 ? 6.445 22.922 11.117 1 88.56 151 ALA B CA 1
ATOM 2469 C C . ALA B 1 151 ? 5.52 23.125 12.312 1 88.56 151 ALA B C 1
ATOM 2471 O O . ALA B 1 151 ? 4.984 24.219 12.516 1 88.56 151 ALA B O 1
ATOM 2472 N N . VAL B 1 152 ? 5.301 22.062 13.047 1 89.56 152 VAL B N 1
ATOM 2473 C CA . VAL B 1 152 ? 4.488 22.109 14.258 1 89.56 152 VAL B CA 1
ATOM 2474 C C . VAL B 1 152 ? 5.262 21.469 15.414 1 89.56 152 VAL B C 1
ATOM 2476 O O . VAL B 1 152 ? 5.719 20.328 15.32 1 89.56 152 VAL B O 1
ATOM 2479 N N . ASP B 1 153 ? 5.383 22.219 16.438 1 85.44 153 ASP B N 1
ATOM 2480 C CA . ASP B 1 153 ? 6.031 21.734 17.656 1 85.44 153 ASP B CA 1
ATOM 2481 C C . ASP B 1 153 ? 5.129 20.75 18.406 1 85.44 153 ASP B C 1
ATOM 2483 O O . ASP B 1 153 ? 3.98 21.078 18.719 1 85.44 153 ASP B O 1
ATOM 2487 N N . THR B 1 154 ? 5.629 19.625 18.688 1 83.38 154 THR B N 1
ATOM 2488 C CA . THR B 1 154 ? 4.824 18.609 19.328 1 83.38 154 THR B CA 1
ATOM 2489 C C . THR B 1 154 ? 5.176 18.5 20.812 1 83.38 154 THR B C 1
ATOM 2491 O O . THR B 1 154 ? 4.641 17.641 21.531 1 83.38 154 THR B O 1
ATOM 2494 N N . GLY B 1 155 ? 6.023 19.312 21.188 1 78.5 155 GLY B N 1
ATOM 2495 C CA . GLY B 1 155 ? 6.418 19.297 22.578 1 78.5 155 GLY B CA 1
ATOM 2496 C C . GLY B 1 155 ? 5.316 19.734 23.516 1 78.5 155 GLY B C 1
ATOM 2497 O O . GLY B 1 155 ? 4.57 20.672 23.219 1 78.5 155 GLY B O 1
ATOM 2498 N N . ASN B 1 156 ? 5.094 18.969 24.656 1 80.88 156 ASN B N 1
ATOM 2499 C CA . ASN B 1 156 ? 4.242 19.312 25.781 1 80.88 156 ASN B CA 1
ATOM 2500 C C . ASN B 1 156 ? 2.775 19.391 25.375 1 80.88 156 ASN B C 1
ATOM 2502 O O . ASN B 1 156 ? 2.045 20.266 25.828 1 80.88 156 ASN B O 1
ATOM 2506 N N . VAL B 1 157 ? 2.35 18.922 24.375 1 86.88 157 VAL B N 1
ATOM 2507 C CA . VAL B 1 157 ? 0.958 18.844 23.938 1 86.88 157 VAL B CA 1
ATOM 2508 C C . VAL B 1 157 ? 0.504 17.391 23.906 1 86.88 157 VAL B C 1
ATOM 2510 O O . VAL B 1 157 ? 1.287 16.5 23.562 1 86.88 157 VAL B O 1
ATOM 2513 N N . THR B 1 158 ? -0.737 17.203 24.328 1 90.19 158 THR B N 1
ATOM 2514 C CA . THR B 1 158 ? -1.275 15.852 24.219 1 90.19 158 THR B CA 1
ATOM 2515 C C . THR B 1 158 ? -1.53 15.492 22.766 1 90.19 158 THR B C 1
ATOM 2517 O O . THR B 1 158 ? -1.768 16.375 21.938 1 90.19 158 THR B O 1
ATOM 2520 N N . PRO B 1 159 ? -1.56 14.258 22.453 1 89.69 159 PRO B N 1
ATOM 2521 C CA . PRO B 1 159 ? -1.838 13.844 21.078 1 89.69 159 PRO B CA 1
ATOM 2522 C C . PRO B 1 159 ? -3.188 14.352 20.562 1 89.69 159 PRO B C 1
ATOM 2524 O O . PRO B 1 159 ? -3.299 14.766 19.406 1 89.69 159 PRO B O 1
ATOM 2527 N N . GLY B 1 160 ? -4.172 14.266 21.406 1 92.56 160 GLY B N 1
ATOM 2528 C CA . GLY B 1 160 ? -5.484 14.766 21.031 1 92.56 160 GLY B CA 1
ATOM 2529 C C . GLY B 1 160 ? -5.488 16.25 20.703 1 92.56 160 GLY B C 1
ATOM 2530 O O . GLY B 1 160 ? -6.051 16.656 19.688 1 92.56 160 GLY B O 1
ATOM 2531 N N . ASP B 1 161 ? -4.805 17 21.562 1 93.75 161 ASP B N 1
ATOM 2532 C CA . ASP B 1 161 ? -4.715 18.438 21.328 1 93.75 161 ASP B CA 1
ATOM 2533 C C . ASP B 1 161 ? -3.914 18.75 20.062 1 93.75 161 ASP B C 1
ATOM 2535 O O . ASP B 1 161 ? -4.258 19.656 19.312 1 93.75 161 ASP B O 1
ATOM 2539 N N . LEU B 1 162 ? -2.857 18.031 19.859 1 93.88 162 LEU B N 1
ATOM 2540 C CA . LEU B 1 162 ? -2.057 18.203 18.656 1 93.88 162 LEU B CA 1
ATOM 2541 C C . LEU B 1 162 ? -2.896 17.953 17.406 1 93.88 162 LEU B C 1
ATOM 2543 O O . LEU B 1 162 ? -2.916 18.781 16.5 1 93.88 162 LEU B O 1
ATOM 2547 N N . ALA B 1 163 ? -3.648 16.859 17.391 1 95.38 163 ALA B N 1
ATOM 2548 C CA . ALA B 1 163 ? -4.477 16.516 16.234 1 95.38 163 ALA B CA 1
ATOM 2549 C C . ALA B 1 163 ? -5.527 17.578 15.984 1 95.38 163 ALA B C 1
ATOM 2551 O O . ALA B 1 163 ? -5.773 17.953 14.828 1 95.38 163 ALA B O 1
ATOM 2552 N N . ALA B 1 164 ? -6.113 18.078 17.094 1 95.06 164 ALA B N 1
ATOM 2553 C CA . ALA B 1 164 ? -7.117 19.141 16.953 1 95.06 164 ALA B CA 1
ATOM 2554 C C . ALA B 1 164 ? -6.504 20.406 16.359 1 95.06 164 ALA B C 1
ATOM 2556 O O . ALA B 1 164 ? -7.102 21.031 15.492 1 95.06 164 ALA B O 1
ATOM 2557 N N . GLY B 1 165 ? -5.324 20.734 16.891 1 95.06 165 GLY B N 1
ATOM 2558 C CA . GLY B 1 165 ? -4.629 21.891 16.344 1 95.06 165 GLY B CA 1
ATOM 2559 C C . GLY B 1 165 ? -4.27 21.734 14.883 1 95.06 165 GLY B C 1
ATOM 2560 O O . GLY B 1 165 ? -4.383 22.688 14.109 1 95.06 165 GLY B O 1
ATOM 2561 N N . LEU B 1 166 ? -3.818 20.609 14.523 1 96.69 166 LEU B N 1
ATOM 2562 C CA . LEU B 1 166 ? -3.498 20.328 13.125 1 96.69 166 LEU B CA 1
ATOM 2563 C C . LEU B 1 166 ? -4.738 20.453 12.25 1 96.69 166 LEU B C 1
ATOM 2565 O O . LEU B 1 166 ? -4.672 21.016 11.148 1 96.69 166 LEU B O 1
ATOM 2569 N N . ARG B 1 167 ? -5.871 19.953 12.742 1 96.62 167 ARG B N 1
ATOM 2570 C CA . ARG B 1 167 ? -7.125 20.047 12 1 96.62 167 ARG B CA 1
ATOM 2571 C C . ARG B 1 167 ? -7.512 21.5 11.75 1 96.62 167 ARG B C 1
ATOM 2573 O O . ARG B 1 167 ? -7.926 21.844 10.648 1 96.62 167 ARG B O 1
ATOM 2580 N N . GLU B 1 168 ? -7.363 22.25 12.773 1 95.94 168 GLU B N 1
ATOM 2581 C CA . GLU B 1 168 ? -7.645 23.688 12.625 1 95.94 168 GLU B CA 1
ATOM 2582 C C . GLU B 1 168 ? -6.734 24.328 11.578 1 95.94 168 GLU B C 1
ATOM 2584 O O . GLU B 1 168 ? -7.188 25.125 10.766 1 95.94 168 GLU B O 1
ATOM 2589 N N . GLY B 1 169 ? -5.426 23.969 11.648 1 95.31 169 GLY B N 1
ATOM 2590 C CA . GLY B 1 169 ? -4.48 24.469 10.664 1 95.31 169 GLY B CA 1
ATOM 2591 C C . GLY B 1 169 ? -4.801 24.047 9.25 1 95.31 169 GLY B C 1
ATOM 2592 O O . GLY B 1 169 ? -4.676 24.844 8.312 1 95.31 169 GLY B O 1
ATOM 2593 N N . ILE B 1 170 ? -5.207 22.812 9.047 1 95.56 170 ILE B N 1
ATOM 2594 C CA . ILE B 1 170 ? -5.582 22.297 7.738 1 95.56 170 ILE B CA 1
ATOM 2595 C C . ILE B 1 170 ? -6.801 23.062 7.215 1 95.56 170 ILE B C 1
ATOM 2597 O O . ILE B 1 170 ? -6.824 23.484 6.059 1 95.56 170 ILE B O 1
ATOM 2601 N N . ALA B 1 171 ? -7.824 23.234 8.039 1 94.62 171 ALA B N 1
ATOM 2602 C CA . ALA B 1 171 ? -9.047 23.938 7.66 1 94.62 171 ALA B CA 1
ATOM 2603 C C . ALA B 1 171 ? -8.75 25.375 7.258 1 94.62 171 ALA B C 1
ATOM 2605 O O . ALA B 1 171 ? -9.398 25.922 6.355 1 94.62 171 ALA B O 1
ATOM 2606 N N . ALA B 1 172 ? -7.773 25.969 7.902 1 95.06 172 ALA B N 1
ATOM 2607 C CA . ALA B 1 172 ? -7.418 27.359 7.656 1 95.06 172 ALA B CA 1
ATOM 2608 C C . ALA B 1 172 ? -6.5 27.484 6.441 1 95.06 172 ALA B C 1
ATOM 2610 O O . ALA B 1 172 ? -6.18 28.594 6.008 1 95.06 172 ALA B O 1
ATOM 2611 N N . GLY B 1 173 ? -5.934 26.359 5.918 1 93.88 173 GLY B N 1
ATOM 2612 C CA . GLY B 1 173 ? -5.059 26.359 4.758 1 93.88 173 GLY B CA 1
ATOM 2613 C C . GLY B 1 173 ? -3.604 26.625 5.105 1 93.88 173 GLY B C 1
ATOM 2614 O O . GLY B 1 173 ? -2.787 26.891 4.219 1 93.88 173 GLY B O 1
ATOM 2615 N N . ARG B 1 174 ? -3.275 26.516 6.375 1 92.75 174 ARG B N 1
ATOM 2616 C CA . ARG B 1 174 ? -1.926 26.828 6.836 1 92.75 174 ARG B CA 1
ATOM 2617 C C . ARG B 1 174 ? -0.906 25.875 6.207 1 92.75 174 ARG B C 1
ATOM 2619 O O . ARG B 1 174 ? 0.231 26.281 5.941 1 92.75 174 ARG B O 1
ATOM 2626 N N . PHE B 1 175 ? -1.329 24.656 5.953 1 95.12 175 PHE B N 1
ATOM 2627 C CA . PHE B 1 175 ? -0.375 23.625 5.559 1 95.12 175 PHE B CA 1
ATOM 2628 C C . PHE B 1 175 ? -0.49 23.328 4.066 1 95.12 175 PHE B C 1
ATOM 2630 O O . PHE B 1 175 ? 0.188 22.438 3.557 1 95.12 175 PHE B O 1
ATOM 2637 N N . ARG B 1 176 ? -1.372 24.031 3.385 1 95.12 176 ARG B N 1
ATOM 2638 C CA . ARG B 1 176 ? -1.642 23.766 1.976 1 95.12 176 ARG B CA 1
ATOM 2639 C C . ARG B 1 176 ? -0.41 24.047 1.12 1 95.12 176 ARG B C 1
ATOM 2641 O O . ARG B 1 176 ? 0.226 25.094 1.261 1 95.12 176 ARG B O 1
ATOM 2648 N N . LEU B 1 177 ? -0.04 23 0.44 1 92.5 177 LEU B N 1
ATOM 2649 C CA . LEU B 1 177 ? 1.009 23.219 -0.551 1 92.5 177 LEU B CA 1
ATOM 2650 C C . LEU B 1 177 ? 0.415 23.688 -1.876 1 92.5 177 LEU B C 1
ATOM 2652 O O . LEU B 1 177 ? -0.658 23.234 -2.275 1 92.5 177 LEU B O 1
ATOM 2656 N N . ALA B 1 178 ? 0.666 24.906 -2.281 1 67.44 178 ALA B N 1
ATOM 2657 C CA . ALA B 1 178 ? 0.155 25.5 -3.512 1 67.44 178 ALA B CA 1
ATOM 2658 C C . ALA B 1 178 ? 0.406 24.594 -4.711 1 67.44 178 ALA B C 1
ATOM 2660 O O . ALA B 1 178 ? 1.475 24 -4.828 1 67.44 178 ALA B O 1
ATOM 2661 N N . GLY B 1 179 ? -0.601 23.766 -5.176 1 56.12 179 GLY B N 1
ATOM 2662 C CA . GLY B 1 179 ? -0.48 23.109 -6.469 1 56.12 179 GLY B CA 1
ATOM 2663 C C . GLY B 1 179 ? -0.532 24.078 -7.637 1 56.12 179 GLY B C 1
ATOM 2664 O O . GLY B 1 179 ? -0.926 25.234 -7.473 1 56.12 179 GLY B O 1
#

Sequence (358 aa):
MPGRIILLTGPPGAGKTTTAPLLCANAPGPLAVHLETDVFYRSIKKGWLAPWTPESHRQNQVVVEAILATAVTYARGGYEVVADGIITDWVKQLFVDGARAAGVALDFIVLIPDQAIAAERGRTRSADPLPHYSPYEALYGKFAAEDAAHAVDTGNVTPGDLAAGLREGIAAGRFRLAGMPGRIILLTGPPGAGKTTTAPLLCANAPGPLAVHLETDVFYRSIKKGWLAPWTPESHRQNQVVVEAILATAVTYARGGYEVVADGIITDWVKQLFVDGARAAGVALDFIVLIPDQAIAAERGRTRSADPLPHYSPYEALYGKFAAEDAAHAVDTGNVTPGDLAAGLREGIAAGRFRLAG

Radius of gyration: 21.5 Å; Cα contacts (8 Å, |Δi|>4): 626; chains: 2; bounding box: 48×60×48 Å

InterPro domains:
  IPR027417 P-loop containing nucleoside triphosphate hydrolase [G3DSA:3.40.50.300] (1-178)
  IPR027417 P-loop containing nucleoside triphosphate hydrolase [SSF52540] (2-164)

Solvent-accessible surface area (backbone atoms only — not comparable to full-atom values): 18799 Å² total; per-residue (Å²): 114,77,13,31,40,34,40,41,25,44,46,80,76,32,46,59,86,61,35,46,57,49,42,25,62,63,40,91,62,70,33,12,27,45,42,60,51,62,56,60,62,64,21,39,61,24,70,70,60,62,75,87,44,85,87,15,54,66,60,48,51,34,44,51,49,21,52,47,44,27,47,50,38,38,12,71,64,38,17,35,26,37,38,36,44,84,70,49,70,69,55,50,49,52,47,41,54,49,27,46,76,68,71,33,54,42,31,41,39,32,33,38,43,41,67,72,55,36,57,51,42,58,62,65,64,41,69,78,49,75,71,71,61,61,58,51,53,52,43,41,53,51,58,69,66,70,41,66,78,32,48,41,75,48,52,97,51,53,65,68,56,48,33,51,50,51,49,53,36,52,76,71,48,60,26,52,50,86,103,113,83,15,31,39,34,41,39,26,44,47,80,74,32,46,59,87,61,35,47,58,49,41,27,62,65,39,90,62,69,34,12,27,44,44,61,53,63,57,59,61,64,22,37,60,23,70,70,59,62,75,88,42,84,87,15,54,67,60,47,52,34,43,50,49,20,51,46,44,28,47,50,37,38,11,76,64,37,18,36,26,36,38,35,44,84,70,49,70,68,55,49,50,52,46,41,55,49,27,46,76,68,72,36,55,40,30,41,38,31,32,38,43,40,66,73,55,34,56,52,43,57,62,66,64,39,70,78,49,76,71,72,62,59,60,51,54,51,42,42,54,51,58,69,67,69,43,67,76,30,48,41,76,48,52,98,51,53,65,69,57,48,34,52,52,48,48,54,35,54,76,72,49,59,27,54,51,84,103

Organism: NCBI:txid2803784

Nearest PDB structures (foldseek):
  1zp6-assembly1_A-2  TM=8.289E-01  e=3.864E-11  Agrobacterium fabrum str. C58
  2bdt-assembly1_A-2  TM=8.559E-01  e=9.811E-10  Halalkalibacterium halodurans C-125
  2vli-assembly2_B-2  TM=7.209E-01  e=1.626E-07  Deinococcus radiodurans R1 = ATCC 13939 = DSM 20539
  2rhm-assembly1_A  TM=6.784E-01  e=3.105E-07  Chloroflexus aurantiacus J-10-fl
  2ia5-assembly3_I  TM=7.730E-01  e=3.149E-04  Tequatrovirus T4